Protein AF-A0A832JAR4-F1 (afdb_monomer)

Foldseek 3Di:
DLVLVLQQADCPDVLNVLSVLLVVVCVVPVQCLVVSLVVLCVPQQVDVVNQLVFPDPDNAGDDPSSLSNLLSSLLRNCVLPLVSSLVSSLVSDRPNPVSSVVSNVVSCVVCDPVPPDVVVPVPQPQQDDDPPDPDGVVRVVVVVVVVLQVVLVVQVWDWDADPVRDIDTGHDDDRRDHDPDDDPNPPDD

Solvent-accessible surface area (backbone atoms only — not comparable to full-atom values): 10920 Å² total; per-residue (Å²): 109,69,69,65,57,52,54,47,44,34,75,88,36,70,45,42,47,41,48,51,49,52,58,50,40,38,73,77,34,71,86,40,61,66,61,44,49,52,51,48,39,53,56,45,66,70,28,72,87,55,39,76,75,32,80,42,94,63,96,58,59,58,39,72,44,59,46,49,36,31,19,50,48,8,55,61,67,16,70,82,41,65,65,50,15,26,52,47,9,27,71,65,43,84,54,43,64,62,19,16,52,50,32,39,52,55,52,46,64,76,61,32,79,90,66,55,61,62,88,83,49,74,82,64,58,50,78,50,62,45,86,100,51,97,37,20,52,55,54,45,51,56,50,52,51,54,48,50,55,50,51,31,50,74,68,71,21,50,78,47,64,48,101,85,68,47,78,41,81,46,67,67,90,72,80,70,72,42,59,82,83,80,54,99,82,57,78,86,125

Nearest PDB structures (foldseek):
  3rpu-assembly2_Z-2  TM=3.747E-01  e=9.146E+00  Escherichia coli K-12
  3esl-assembly1_A  TM=2.780E-01  e=8.674E+00  Saccharomyces cerevisiae

pLDDT: mean 93.45, std 7.49, range [49.12, 98.81]

Secondary structure (DSSP, 8-state):
-HHHHHTTS-TTSHHHHHHHHHHHHHHHSTT-HHHHHHHHIIIIIS-GGG-TT-S-SSS----HHHHHHHHHHHHHHTTT-HHHHHHHHHHT-SSTTHHHHHHHHHHHHHH-GGGS-GGGTTT--SSPBPTTSS-BHHHHHHHHHHHHHHHHHHTT-EEEE-TTS-EEEE---PPP-PPPP--TTS---

Sequence (189 aa):
MVEAGLACIPQESQYAEAIRDVLQWYRENPEDWERTWEWVNRKYHQNPRYRRFSCSKGDFNIDAKLNGAYVVIGLLYGKGDPEQTIVIAMRCGQDSDCNPSSAAGVLFTTIGFSRIPERFKIELNWDGVFSHTPYSFRRLIAVCERLARQVVAGSGGRIERDAKGREIFLVPLEKPKPSPLEQSWEAVR

Structure (mmCIF, N/CA/C/O backbone):
data_AF-A0A832JAR4-F1
#
_entry.id   AF-A0A832JAR4-F1
#
loop_
_atom_site.group_PDB
_atom_site.id
_atom_site.type_symbol
_atom_site.label_atom_id
_atom_site.label_alt_id
_atom_site.label_comp_id
_atom_site.label_asym_id
_atom_site.label_entity_id
_atom_site.label_seq_id
_atom_site.pdbx_PDB_ins_code
_atom_site.Cartn_x
_atom_site.Cartn_y
_atom_site.Cartn_z
_atom_site.occupancy
_atom_site.B_iso_or_equiv
_atom_site.auth_seq_id
_atom_site.auth_comp_id
_atom_site.auth_asym_id
_atom_site.auth_atom_id
_atom_site.pdbx_PDB_model_num
ATOM 1 N N . MET A 1 1 ? -1.293 -9.788 4.018 1.00 91.19 1 MET A N 1
ATOM 2 C CA . MET A 1 1 ? -1.813 -8.453 3.635 1.00 91.19 1 MET A CA 1
ATOM 3 C C . MET A 1 1 ? -1.788 -8.265 2.126 1.00 91.19 1 MET A C 1
ATOM 5 O O . MET A 1 1 ? -2.856 -8.165 1.544 1.00 91.19 1 MET A O 1
ATOM 9 N N . VAL A 1 2 ? -0.612 -8.292 1.489 1.00 97.12 2 VAL A N 1
ATOM 10 C CA . VAL A 1 2 ? -0.477 -8.115 0.029 1.00 97.12 2 VAL A CA 1
ATOM 11 C C . VAL A 1 2 ? -1.312 -9.129 -0.761 1.00 97.12 2 VAL A C 1
ATOM 13 O O . VAL A 1 2 ? -2.075 -8.735 -1.632 1.00 97.12 2 VAL A O 1
ATOM 16 N N . GLU A 1 3 ? -1.257 -10.416 -0.406 1.00 97.06 3 GLU A N 1
ATOM 17 C CA . GLU A 1 3 ? -2.038 -11.467 -1.085 1.00 97.06 3 GLU A CA 1
ATOM 18 C C . GLU A 1 3 ? -3.560 -11.267 -0.966 1.00 97.06 3 GLU A C 1
ATOM 20 O O . GLU A 1 3 ? -4.290 -11.535 -1.915 1.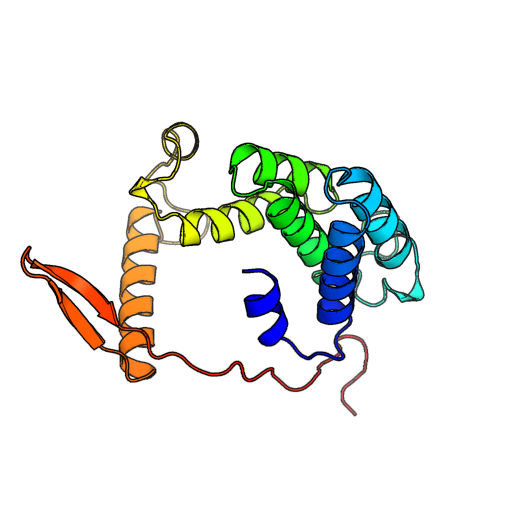00 97.06 3 GLU A O 1
ATOM 25 N N . ALA A 1 4 ? -4.042 -10.732 0.164 1.00 95.12 4 ALA A N 1
ATOM 26 C CA . ALA A 1 4 ? -5.459 -10.412 0.337 1.00 95.12 4 ALA A CA 1
ATOM 27 C C . ALA A 1 4 ? -5.894 -9.264 -0.589 1.00 95.12 4 ALA A C 1
ATOM 29 O O . ALA A 1 4 ? -6.975 -9.326 -1.162 1.00 95.12 4 ALA A O 1
ATOM 30 N N . GLY A 1 5 ? -5.039 -8.251 -0.778 1.00 95.38 5 GLY A N 1
ATOM 31 C CA . GLY A 1 5 ? -5.280 -7.180 -1.749 1.00 95.38 5 GLY A CA 1
ATOM 32 C C . GLY A 1 5 ? -5.196 -7.665 -3.199 1.00 95.38 5 GLY A C 1
ATOM 33 O O . GLY A 1 5 ? -6.025 -7.287 -4.022 1.00 95.38 5 GLY A O 1
ATOM 34 N N . LEU A 1 6 ? -4.246 -8.554 -3.504 1.00 97.12 6 LEU A N 1
ATOM 35 C CA . LEU A 1 6 ? -4.096 -9.167 -4.826 1.00 97.12 6 LEU A CA 1
ATOM 36 C C . LEU A 1 6 ? -5.344 -9.963 -5.243 1.00 97.12 6 LEU A C 1
ATOM 38 O O . LEU A 1 6 ? -5.718 -9.939 -6.410 1.00 97.12 6 LEU A O 1
ATOM 42 N N . ALA A 1 7 ? -6.021 -10.621 -4.300 1.00 97.00 7 ALA A N 1
ATOM 43 C CA . ALA A 1 7 ? -7.262 -11.346 -4.572 1.00 97.00 7 ALA A CA 1
ATOM 44 C C . ALA A 1 7 ? -8.442 -10.435 -4.974 1.00 97.00 7 ALA A C 1
ATOM 46 O O . ALA A 1 7 ? -9.450 -10.936 -5.467 1.00 97.00 7 ALA A O 1
ATOM 47 N N . CYS A 1 8 ? -8.340 -9.118 -4.768 1.00 96.12 8 CYS A N 1
ATOM 48 C CA . CYS A 1 8 ? -9.396 -8.149 -5.072 1.00 96.12 8 CYS A CA 1
ATOM 49 C C . CYS A 1 8 ? -9.293 -7.528 -6.474 1.00 96.12 8 CYS A C 1
ATOM 51 O O . CYS A 1 8 ? -10.169 -6.747 -6.842 1.00 96.12 8 CYS A O 1
ATOM 53 N N . ILE A 1 9 ? -8.249 -7.837 -7.249 1.00 95.69 9 ILE A N 1
ATOM 54 C CA . ILE A 1 9 ? -8.014 -7.253 -8.580 1.00 95.69 9 ILE A CA 1
ATOM 55 C C . ILE A 1 9 ? -8.052 -8.325 -9.682 1.00 95.69 9 ILE A C 1
ATOM 57 O O . ILE A 1 9 ? -7.795 -9.494 -9.389 1.00 95.69 9 ILE A O 1
ATOM 61 N N . PRO A 1 10 ? -8.369 -7.966 -10.946 1.00 96.06 10 PRO A N 1
ATOM 62 C CA . PRO A 1 10 ? -8.431 -8.936 -12.041 1.00 96.06 10 PRO A CA 1
ATOM 63 C C . PRO A 1 10 ? -7.078 -9.635 -12.220 1.00 96.06 10 PRO A C 1
ATOM 65 O O . PRO A 1 10 ? -6.050 -8.967 -12.383 1.00 96.06 10 PRO A O 1
ATOM 68 N N . GLN A 1 11 ? -7.060 -10.968 -12.184 1.00 95.94 11 GLN A N 1
ATOM 69 C CA . GLN A 1 11 ? -5.831 -11.772 -12.134 1.00 95.94 11 GLN A CA 1
ATOM 70 C C . GLN A 1 11 ? -4.968 -11.617 -13.399 1.00 95.94 11 GLN A C 1
ATOM 72 O O . GLN A 1 11 ? -3.737 -11.720 -13.351 1.00 95.94 11 GLN A O 1
ATOM 77 N N . GLU A 1 12 ? -5.628 -11.354 -14.519 1.00 94.62 12 GLU A N 1
ATOM 78 C CA . GLU A 1 12 ? -5.081 -11.156 -15.856 1.00 94.62 12 GLU A CA 1
ATOM 79 C C . GLU A 1 12 ? -4.525 -9.740 -16.062 1.00 94.62 12 GLU A C 1
ATOM 81 O O . GLU A 1 12 ? -3.863 -9.473 -17.064 1.00 94.62 12 GLU A O 1
ATOM 86 N N . SER A 1 13 ? -4.775 -8.815 -15.128 1.00 94.19 13 SER A N 1
ATOM 87 C CA . SER A 1 13 ? -4.250 -7.454 -15.220 1.00 94.19 13 SER A CA 1
ATOM 88 C C . SER A 1 13 ? -2.729 -7.427 -15.045 1.00 94.19 13 SER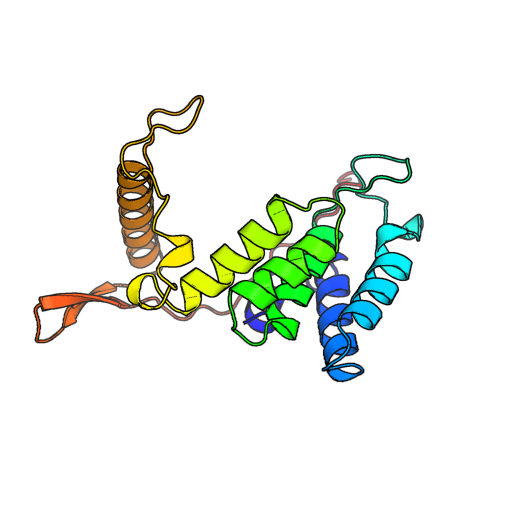 A C 1
ATOM 90 O O . SER A 1 13 ? -2.157 -8.152 -14.227 1.00 94.19 13 SER A O 1
ATOM 92 N N . GLN A 1 14 ? -2.057 -6.506 -15.745 1.00 93.56 14 GLN A N 1
ATOM 93 C CA . GLN A 1 14 ? -0.621 -6.284 -15.535 1.00 93.56 14 GLN A CA 1
ATOM 94 C C . GLN A 1 14 ? -0.302 -5.786 -14.117 1.00 93.56 14 GLN A C 1
ATOM 96 O O . GLN A 1 14 ? 0.818 -5.965 -13.648 1.00 93.56 14 GLN A O 1
ATOM 101 N N . TYR A 1 15 ? -1.269 -5.168 -13.428 1.00 95.25 15 TYR A N 1
ATOM 102 C CA . TYR A 1 15 ? -1.123 -4.825 -12.014 1.00 95.25 15 TYR A CA 1
ATOM 103 C C . TYR A 1 15 ? -0.986 -6.101 -11.175 1.00 95.25 15 TYR A C 1
ATOM 105 O O . TYR A 1 15 ? -0.024 -6.242 -10.423 1.00 95.25 15 TYR A O 1
ATOM 113 N N . ALA A 1 16 ? -1.895 -7.065 -11.350 1.00 97.19 16 ALA A N 1
ATOM 114 C CA . ALA A 1 16 ? -1.825 -8.351 -10.663 1.00 97.19 16 ALA A CA 1
ATOM 115 C C . ALA A 1 16 ? -0.570 -9.154 -11.041 1.00 97.19 16 ALA A C 1
ATOM 117 O O . ALA A 1 16 ? 0.004 -9.822 -10.184 1.00 97.19 16 ALA A O 1
ATOM 118 N N . GLU A 1 17 ? -0.122 -9.086 -12.299 1.00 97.44 17 GLU A N 1
ATOM 119 C CA . GLU A 1 17 ? 1.165 -9.652 -12.730 1.00 97.44 17 GLU A CA 1
ATOM 120 C C . GLU A 1 17 ? 2.338 -9.047 -11.942 1.00 97.44 17 GLU A C 1
ATOM 122 O O . GLU A 1 17 ? 3.103 -9.790 -11.332 1.00 97.44 17 GLU A O 1
ATOM 127 N N . ALA A 1 18 ? 2.439 -7.715 -11.869 1.00 97.75 18 ALA A N 1
ATOM 128 C CA . ALA A 1 18 ? 3.531 -7.045 -11.162 1.00 97.75 18 ALA A CA 1
ATOM 129 C C . ALA A 1 18 ? 3.569 -7.375 -9.670 1.00 97.75 18 ALA A C 1
ATOM 131 O O . ALA A 1 18 ? 4.642 -7.617 -9.124 1.00 97.75 18 ALA A O 1
ATOM 132 N N . ILE A 1 19 ? 2.411 -7.438 -9.008 1.00 98.50 19 ILE A N 1
ATOM 133 C CA . ILE A 1 19 ? 2.365 -7.813 -7.591 1.00 98.50 19 ILE A CA 1
ATOM 134 C C . ILE A 1 19 ? 2.763 -9.281 -7.388 1.00 98.50 19 ILE A C 1
ATOM 136 O O . ILE A 1 19 ? 3.469 -9.586 -6.427 1.00 98.50 19 ILE A O 1
ATOM 140 N N . ARG A 1 20 ? 2.365 -10.193 -8.287 1.00 98.75 20 ARG A N 1
ATOM 141 C CA . ARG A 1 20 ? 2.799 -11.601 -8.235 1.00 98.75 20 ARG A CA 1
ATOM 142 C C . ARG A 1 20 ? 4.305 -11.743 -8.413 1.00 98.75 20 ARG A C 1
ATOM 144 O O . ARG A 1 20 ? 4.919 -12.483 -7.649 1.00 98.75 20 ARG A O 1
ATOM 151 N N . ASP A 1 21 ? 4.885 -11.010 -9.357 1.00 98.75 21 ASP A N 1
ATOM 152 C CA . ASP A 1 21 ? 6.332 -10.994 -9.564 1.00 98.75 21 ASP A CA 1
ATOM 153 C C . ASP A 1 21 ? 7.066 -10.473 -8.330 1.00 98.75 21 ASP A C 1
ATOM 155 O O . ASP A 1 21 ? 7.991 -11.123 -7.861 1.00 98.75 21 ASP A O 1
ATOM 159 N N . VAL A 1 22 ? 6.627 -9.354 -7.740 1.00 98.81 22 VAL A N 1
ATOM 160 C CA . VAL A 1 22 ? 7.246 -8.828 -6.511 1.00 98.81 22 VAL A CA 1
ATOM 161 C C . VAL A 1 22 ? 7.155 -9.840 -5.368 1.00 98.81 22 VAL A C 1
ATOM 163 O O . VAL A 1 22 ? 8.134 -10.043 -4.655 1.00 98.81 22 VAL A O 1
ATOM 166 N N . LEU A 1 23 ? 6.013 -10.517 -5.199 1.00 98.75 23 LEU A N 1
ATOM 167 C CA . LEU A 1 23 ? 5.864 -11.576 -4.195 1.00 98.75 23 LEU A CA 1
ATOM 168 C C . LEU A 1 23 ? 6.812 -12.755 -4.449 1.00 98.75 23 LEU A C 1
ATOM 170 O O . LEU A 1 23 ? 7.360 -13.312 -3.500 1.00 98.75 23 LEU A O 1
ATOM 174 N N . GLN A 1 24 ? 6.998 -13.151 -5.708 1.00 98.75 24 GLN A N 1
ATOM 175 C CA . GLN A 1 24 ? 7.950 -14.192 -6.085 1.00 98.75 24 GLN A CA 1
ATOM 176 C C . GLN A 1 24 ? 9.390 -13.748 -5.800 1.00 98.75 24 GLN A C 1
ATOM 178 O O . GLN A 1 24 ? 10.116 -14.444 -5.096 1.00 98.75 24 GLN A O 1
ATOM 183 N N . TRP A 1 25 ? 9.787 -12.576 -6.286 1.00 98.75 25 TRP A N 1
ATOM 184 C CA . TRP A 1 25 ? 11.139 -12.042 -6.148 1.00 98.75 25 TRP A CA 1
ATOM 185 C C . TRP A 1 25 ? 11.519 -11.741 -4.701 1.00 98.75 25 TRP A C 1
ATOM 187 O O . TRP A 1 25 ? 12.669 -11.949 -4.324 1.00 98.75 25 TRP A O 1
ATOM 197 N N . TYR A 1 26 ? 10.547 -11.364 -3.867 1.00 98.56 26 TYR A N 1
ATOM 198 C CA . TYR A 1 26 ? 10.718 -11.290 -2.419 1.00 98.56 26 TYR A CA 1
ATOM 199 C C . TYR A 1 26 ? 11.066 -12.649 -1.806 1.00 98.56 26 TYR A C 1
ATOM 201 O O . TYR A 1 26 ? 11.953 -12.730 -0.965 1.00 98.56 26 TYR A O 1
ATOM 209 N N . ARG A 1 27 ? 10.414 -13.738 -2.235 1.00 98.38 27 ARG A N 1
ATOM 210 C CA . ARG A 1 27 ? 10.749 -15.092 -1.752 1.00 98.38 27 ARG A CA 1
ATOM 211 C C . ARG A 1 27 ? 12.132 -15.543 -2.223 1.00 98.38 27 ARG A C 1
ATOM 213 O O . ARG A 1 27 ? 12.809 -16.258 -1.493 1.00 98.38 27 ARG A O 1
ATOM 220 N N . GLU A 1 28 ? 12.542 -15.133 -3.421 1.00 98.31 28 GLU A N 1
ATOM 221 C CA . GLU A 1 28 ? 13.865 -15.434 -3.980 1.00 98.31 28 GLU A CA 1
ATOM 222 C C . GLU A 1 28 ? 14.981 -14.599 -3.326 1.00 98.31 28 GLU A C 1
ATOM 224 O O . GLU A 1 28 ? 16.089 -15.099 -3.148 1.00 98.31 28 GLU A O 1
ATOM 229 N N . ASN A 1 29 ? 14.692 -13.353 -2.931 1.00 97.06 29 ASN A N 1
ATOM 230 C CA . ASN A 1 29 ? 15.666 -12.404 -2.382 1.00 97.06 29 ASN A CA 1
ATOM 231 C C . ASN A 1 29 ? 15.100 -11.689 -1.136 1.00 97.06 29 ASN A C 1
ATOM 233 O O . ASN A 1 29 ? 14.888 -10.476 -1.176 1.00 97.06 29 ASN A O 1
ATOM 237 N N . PRO A 1 30 ? 14.842 -12.388 -0.015 1.00 97.12 30 PRO A N 1
ATOM 238 C CA . PRO A 1 30 ? 14.077 -11.837 1.116 1.00 97.12 30 PRO A CA 1
ATOM 239 C C . PRO A 1 30 ? 14.762 -10.688 1.869 1.00 97.12 30 PRO A C 1
ATOM 241 O O . PRO A 1 30 ? 14.092 -9.925 2.564 1.00 97.12 30 PRO A O 1
ATOM 244 N N . GLU A 1 31 ? 16.078 -10.538 1.714 1.00 97.50 31 GLU A N 1
ATOM 245 C CA . GLU A 1 31 ? 16.879 -9.500 2.379 1.00 97.50 31 GLU A CA 1
ATOM 246 C C . GLU A 1 31 ? 17.412 -8.428 1.414 1.00 97.50 31 GLU A C 1
ATOM 248 O O . GLU A 1 31 ? 18.008 -7.451 1.858 1.00 97.50 31 GLU A O 1
ATOM 253 N N . ASP A 1 32 ? 17.190 -8.583 0.105 1.00 98.19 32 ASP A N 1
ATOM 254 C CA . ASP A 1 32 ? 17.716 -7.682 -0.924 1.00 98.19 32 ASP A CA 1
ATOM 255 C C . ASP A 1 32 ? 16.567 -7.047 -1.717 1.00 98.19 32 ASP A C 1
ATOM 257 O O . ASP A 1 32 ? 16.107 -7.545 -2.749 1.00 98.19 32 ASP A O 1
ATOM 261 N N . TRP A 1 33 ? 16.059 -5.937 -1.182 1.00 98.38 33 TRP A N 1
ATOM 262 C CA . TRP A 1 33 ? 14.989 -5.177 -1.824 1.00 98.38 33 TRP A CA 1
ATOM 263 C C . TRP A 1 33 ? 15.472 -4.456 -3.085 1.00 98.38 33 TRP A C 1
ATOM 265 O O . TRP A 1 33 ? 14.676 -4.266 -4.007 1.00 98.38 33 TRP A O 1
ATOM 275 N N . GLU A 1 34 ? 16.757 -4.084 -3.145 1.00 98.62 34 GLU A N 1
ATOM 276 C CA . GLU A 1 34 ? 17.357 -3.403 -4.295 1.00 98.62 34 GLU A CA 1
ATOM 277 C C . GLU A 1 34 ? 17.341 -4.341 -5.504 1.00 98.62 34 GLU A C 1
ATOM 279 O O . GLU A 1 34 ? 16.937 -3.932 -6.591 1.00 98.62 34 GLU A O 1
ATOM 284 N N . ARG A 1 35 ? 17.610 -5.636 -5.304 1.00 98.56 35 ARG A N 1
ATOM 285 C CA . ARG A 1 35 ? 17.474 -6.659 -6.348 1.00 98.56 35 ARG A CA 1
ATOM 286 C C . ARG A 1 35 ? 16.060 -6.779 -6.908 1.00 98.56 35 ARG A C 1
ATOM 288 O O . ARG A 1 35 ? 15.873 -6.797 -8.126 1.00 98.56 35 ARG A O 1
ATOM 295 N N . THR A 1 36 ? 15.053 -6.840 -6.040 1.00 98.56 36 THR A N 1
ATOM 296 C CA . THR A 1 36 ? 13.648 -6.881 -6.478 1.00 98.56 36 THR A CA 1
ATOM 297 C C . THR A 1 36 ? 13.265 -5.591 -7.205 1.00 98.56 36 THR A C 1
ATOM 299 O O . THR A 1 36 ? 12.596 -5.635 -8.240 1.00 98.56 36 THR A O 1
ATOM 302 N N . TRP A 1 37 ? 13.735 -4.439 -6.723 1.00 98.44 37 TRP A N 1
ATOM 303 C CA . TRP A 1 37 ? 13.551 -3.148 -7.383 1.00 98.44 37 TRP A CA 1
ATOM 304 C C . TRP A 1 37 ? 14.214 -3.095 -8.769 1.00 98.44 37 TRP A C 1
ATOM 306 O O . TRP A 1 37 ? 13.588 -2.616 -9.719 1.00 98.44 37 TRP A O 1
ATOM 316 N N . GLU A 1 38 ? 15.429 -3.624 -8.937 1.00 98.38 38 GLU A N 1
ATOM 317 C CA . GLU A 1 38 ? 16.113 -3.715 -10.235 1.00 98.38 38 GLU A CA 1
ATOM 318 C C . GLU A 1 38 ? 15.282 -4.513 -11.245 1.00 98.38 38 GLU A C 1
ATOM 320 O O . GLU A 1 38 ? 15.156 -4.127 -12.412 1.00 98.38 38 GLU A O 1
ATOM 325 N N . TRP A 1 39 ? 14.703 -5.632 -10.807 1.00 98.50 39 TRP A N 1
ATOM 326 C CA . TRP A 1 39 ? 13.877 -6.490 -11.653 1.00 98.50 39 TRP A CA 1
ATOM 327 C C . TRP A 1 39 ? 12.540 -5.842 -12.007 1.00 98.50 39 TRP A C 1
ATOM 329 O O . TRP A 1 39 ? 12.148 -5.870 -13.179 1.00 98.50 39 TRP A O 1
ATOM 339 N N . VAL A 1 40 ? 11.895 -5.163 -11.049 1.00 97.81 40 VAL A N 1
ATOM 340 C CA . VAL A 1 40 ? 10.710 -4.335 -11.320 1.00 97.81 40 VAL A CA 1
ATOM 341 C C . VAL A 1 40 ? 11.039 -3.261 -12.352 1.00 97.81 40 VAL A C 1
ATOM 343 O O . VAL A 1 40 ? 10.319 -3.128 -13.343 1.00 97.81 40 VAL A O 1
ATOM 346 N N . ASN A 1 41 ? 12.142 -2.530 -12.185 1.00 96.19 41 ASN A N 1
ATOM 347 C CA . ASN A 1 41 ? 12.519 -1.476 -13.124 1.00 96.19 41 ASN A CA 1
ATOM 348 C C . ASN A 1 41 ? 12.795 -2.026 -14.517 1.00 96.19 41 ASN A C 1
ATOM 350 O O . ASN A 1 41 ? 12.275 -1.507 -15.503 1.00 96.19 41 ASN A O 1
ATOM 354 N N . ARG A 1 42 ? 13.554 -3.115 -14.615 1.00 96.88 42 ARG A N 1
ATOM 355 C CA . ARG A 1 42 ? 13.868 -3.739 -15.900 1.00 96.88 42 ARG A CA 1
ATOM 356 C C . ARG A 1 42 ? 12.609 -4.197 -16.634 1.00 96.88 42 ARG A C 1
ATOM 358 O O . ARG A 1 42 ? 12.468 -3.941 -17.829 1.00 96.88 42 ARG A O 1
ATOM 365 N N . LYS A 1 43 ? 11.688 -4.864 -15.930 1.00 96.25 43 LYS A N 1
ATOM 366 C CA . LYS A 1 43 ? 10.486 -5.443 -16.542 1.00 96.25 43 LYS A CA 1
ATOM 367 C C . LYS A 1 43 ? 9.392 -4.411 -16.802 1.00 96.25 43 LYS A C 1
ATOM 369 O O . LYS A 1 43 ? 8.777 -4.465 -17.860 1.00 96.25 43 LYS A O 1
ATOM 374 N N . TYR A 1 44 ? 9.149 -3.486 -15.877 1.00 94.44 44 TYR A N 1
ATOM 375 C CA . TYR A 1 44 ? 7.963 -2.624 -15.898 1.00 94.44 44 TYR A CA 1
ATOM 376 C C . TYR A 1 44 ? 8.253 -1.155 -16.213 1.00 94.44 44 TYR A C 1
ATOM 378 O O . TYR A 1 44 ? 7.392 -0.484 -16.783 1.00 94.44 44 TYR A O 1
ATOM 386 N N . HIS A 1 45 ? 9.446 -0.655 -15.883 1.00 92.69 45 HIS A N 1
ATOM 387 C CA . HIS A 1 45 ? 9.825 0.733 -16.144 1.00 92.69 45 HIS A CA 1
ATOM 388 C C . HIS A 1 45 ? 10.599 0.899 -17.456 1.00 92.69 45 HIS A C 1
ATOM 390 O O . HIS A 1 45 ? 10.275 1.785 -18.234 1.00 92.69 45 HIS A O 1
ATOM 396 N N . GLN A 1 46 ? 11.591 0.052 -17.729 1.00 92.06 46 GLN A N 1
ATOM 397 C CA . GLN A 1 46 ? 12.496 0.192 -18.877 1.00 92.06 46 GLN A CA 1
ATOM 398 C C . GLN A 1 46 ? 11.981 -0.513 -20.136 1.00 92.06 46 GLN A C 1
ATOM 400 O O . GLN A 1 46 ? 12.379 -0.163 -21.242 1.00 92.06 46 GLN A O 1
ATOM 405 N N . ASN A 1 47 ? 11.083 -1.492 -19.994 1.00 91.75 47 ASN A N 1
ATOM 406 C CA . ASN A 1 47 ? 10.537 -2.243 -21.120 1.00 91.75 47 ASN A CA 1
ATOM 407 C C . ASN A 1 47 ? 9.350 -1.501 -21.767 1.00 91.75 47 ASN A C 1
ATOM 409 O O . ASN A 1 47 ? 8.269 -1.454 -21.169 1.00 91.75 47 ASN A O 1
ATOM 413 N N . PRO A 1 48 ? 9.465 -1.010 -23.017 1.00 88.19 48 PRO A N 1
ATOM 414 C CA . PRO A 1 48 ? 8.391 -0.259 -23.669 1.00 88.19 48 PRO A CA 1
ATOM 415 C C . PRO A 1 48 ? 7.070 -1.033 -23.787 1.00 88.19 48 PRO A C 1
ATOM 417 O O . PRO A 1 48 ? 6.000 -0.424 -23.761 1.00 88.19 48 PRO A O 1
ATOM 420 N N . ARG A 1 49 ? 7.114 -2.375 -23.851 1.00 88.62 49 ARG A N 1
ATOM 421 C CA . ARG A 1 49 ? 5.905 -3.218 -23.907 1.00 88.62 49 ARG A CA 1
ATOM 422 C C . ARG A 1 49 ? 5.058 -3.128 -22.635 1.00 88.62 49 ARG A C 1
ATOM 424 O O . ARG A 1 49 ? 3.844 -3.282 -22.714 1.00 88.62 49 ARG A O 1
ATOM 431 N N . TYR A 1 50 ? 5.676 -2.841 -21.490 1.00 90.12 50 TYR A N 1
ATOM 432 C CA . TYR A 1 50 ? 5.004 -2.705 -20.192 1.00 90.12 50 TYR A CA 1
ATOM 433 C C . TYR A 1 50 ? 4.710 -1.247 -19.803 1.00 90.12 50 TYR A C 1
ATOM 435 O O . TYR A 1 50 ? 4.082 -0.999 -18.772 1.00 90.12 50 TYR A O 1
ATOM 443 N N . ARG A 1 51 ? 5.097 -0.285 -20.652 1.00 88.06 51 ARG A N 1
ATOM 444 C CA . ARG A 1 51 ? 4.845 1.156 -20.482 1.00 88.06 51 ARG A CA 1
ATOM 445 C C . ARG A 1 51 ? 3.649 1.672 -21.282 1.00 88.06 51 ARG A C 1
ATOM 447 O O . ARG A 1 51 ? 3.526 2.875 -21.521 1.00 88.06 51 ARG A O 1
ATOM 454 N N . ARG A 1 52 ? 2.761 0.786 -21.737 1.00 82.81 52 ARG A N 1
ATOM 455 C CA . ARG A 1 52 ? 1.598 1.187 -22.544 1.00 82.81 52 ARG A CA 1
ATOM 456 C C . ARG A 1 52 ? 0.685 2.178 -21.797 1.00 82.81 52 ARG A C 1
ATOM 458 O O . ARG A 1 52 ? 0.128 3.047 -22.457 1.00 82.81 52 ARG A O 1
ATOM 465 N N . PHE A 1 53 ? 0.631 2.111 -20.460 1.00 74.88 53 PHE A N 1
ATOM 466 C CA . PHE A 1 53 ? -0.109 3.032 -19.576 1.00 74.88 53 PHE A CA 1
ATOM 467 C C . PHE A 1 53 ? 0.642 4.316 -19.180 1.00 74.88 53 PHE A C 1
ATOM 469 O O . PHE A 1 53 ? 0.056 5.168 -18.523 1.00 74.88 53 PHE A O 1
ATOM 476 N N . SER A 1 54 ? 1.935 4.442 -19.494 1.00 76.06 54 SER A N 1
ATOM 477 C CA . SER A 1 54 ? 2.774 5.498 -18.912 1.00 76.06 54 SER A CA 1
ATOM 478 C C . SER A 1 54 ? 2.274 6.895 -19.287 1.00 76.06 54 SER A C 1
ATOM 480 O O . SER A 1 54 ? 2.090 7.179 -20.475 1.00 76.06 54 SER A O 1
ATOM 482 N N . CYS A 1 55 ? 2.128 7.773 -18.287 1.00 69.00 55 CYS A N 1
ATOM 483 C CA . CYS A 1 55 ? 1.726 9.173 -18.478 1.00 69.00 55 CYS A CA 1
ATOM 484 C C . CYS A 1 55 ? 2.698 9.962 -19.372 1.00 69.00 55 CYS A C 1
ATOM 486 O O . CYS A 1 55 ? 2.320 10.973 -19.958 1.00 69.00 55 CYS A O 1
ATOM 488 N N . SER A 1 56 ? 3.951 9.508 -19.486 1.00 70.31 56 SER A N 1
ATOM 489 C CA . SER A 1 56 ? 4.972 10.123 -20.329 1.00 70.31 56 SER A CA 1
ATOM 490 C C . SER A 1 56 ? 5.709 9.065 -21.154 1.00 70.31 56 SER A C 1
ATOM 492 O O . SER A 1 56 ? 5.898 7.926 -20.728 1.00 70.31 56 SER A O 1
ATOM 494 N N . LYS A 1 57 ? 6.153 9.438 -22.357 1.00 69.06 57 LYS A N 1
ATOM 495 C CA . LYS A 1 57 ? 6.958 8.557 -23.220 1.00 69.06 57 LYS A CA 1
ATOM 496 C C . LYS A 1 57 ? 8.473 8.723 -23.012 1.00 69.06 57 LYS A C 1
ATOM 498 O O . LYS A 1 57 ? 9.230 8.034 -23.683 1.00 69.06 57 LYS A O 1
ATOM 503 N N . GLY A 1 58 ? 8.901 9.613 -22.109 1.00 73.88 58 GLY A N 1
ATOM 504 C CA . GLY A 1 58 ? 10.313 9.873 -21.793 1.00 73.88 58 GLY A CA 1
ATOM 505 C C . GLY A 1 58 ? 10.863 8.967 -20.688 1.00 73.88 58 GLY A C 1
ATOM 506 O O . GLY A 1 58 ? 10.253 7.958 -20.343 1.00 73.88 58 GLY A O 1
ATOM 507 N N . ASP A 1 59 ? 11.997 9.329 -20.092 1.00 77.75 59 ASP A N 1
ATOM 508 C CA . ASP A 1 59 ? 12.632 8.529 -19.028 1.00 77.75 59 ASP A CA 1
ATOM 509 C C . ASP A 1 59 ? 11.821 8.511 -17.724 1.00 77.75 59 ASP A C 1
ATOM 511 O O . ASP A 1 59 ? 11.911 7.577 -16.935 1.00 77.75 59 ASP A O 1
ATOM 515 N N . PHE A 1 60 ? 10.956 9.505 -17.523 1.00 80.94 60 PHE A N 1
ATOM 516 C CA . PHE A 1 60 ? 10.047 9.560 -16.386 1.00 80.94 60 PHE A CA 1
ATOM 517 C C . PHE A 1 60 ? 8.787 8.716 -16.622 1.00 80.94 60 PHE A C 1
ATOM 519 O O . PHE A 1 60 ? 8.152 8.809 -17.679 1.00 80.94 60 PHE A O 1
ATOM 526 N N . ASN A 1 61 ? 8.392 7.909 -15.637 1.00 82.06 61 ASN A N 1
ATOM 527 C CA . ASN A 1 61 ? 7.226 7.036 -15.738 1.00 82.06 61 ASN A CA 1
ATOM 528 C C . ASN A 1 61 ? 6.396 7.045 -14.449 1.00 82.06 61 ASN A C 1
ATOM 530 O O . ASN A 1 61 ? 6.789 6.435 -13.458 1.00 82.06 61 ASN A O 1
ATOM 534 N N . ILE A 1 62 ? 5.205 7.639 -14.521 1.00 84.94 62 ILE A N 1
ATOM 535 C CA . ILE A 1 62 ? 4.136 7.408 -13.548 1.00 84.94 62 ILE A CA 1
ATOM 536 C C . ILE A 1 62 ? 3.165 6.400 -14.160 1.00 84.94 62 ILE A C 1
ATOM 538 O O . ILE A 1 62 ? 2.630 6.613 -15.252 1.00 84.94 62 ILE A O 1
ATOM 542 N N . ASP A 1 63 ? 2.975 5.293 -13.450 1.00 88.25 63 ASP A N 1
ATOM 543 C CA . ASP A 1 63 ? 2.131 4.167 -13.834 1.00 88.25 63 ASP A CA 1
ATOM 544 C C . ASP A 1 63 ? 1.616 3.500 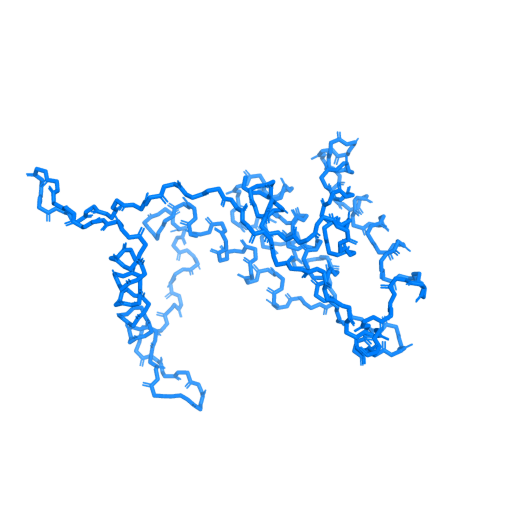-12.547 1.00 88.25 63 ASP A C 1
ATOM 546 O O . ASP A 1 63 ? 2.397 3.180 -11.649 1.00 88.25 63 ASP A O 1
ATOM 550 N N . ALA A 1 64 ? 0.301 3.274 -12.455 1.00 91.12 64 ALA A N 1
ATOM 551 C CA . ALA A 1 64 ? -0.333 2.721 -11.257 1.00 91.12 64 ALA A CA 1
ATOM 552 C C . ALA A 1 64 ? 0.223 1.343 -10.852 1.00 91.12 64 ALA A C 1
ATOM 554 O O . ALA A 1 64 ? 0.407 1.085 -9.664 1.00 91.12 64 ALA A O 1
ATOM 555 N N . LYS A 1 65 ? 0.524 0.470 -11.822 1.00 92.88 65 LYS A N 1
ATOM 556 C CA . LYS A 1 65 ? 1.145 -0.843 -11.589 1.00 92.88 65 LYS A CA 1
ATOM 557 C C . LYS A 1 65 ? 2.562 -0.677 -11.046 1.00 92.88 65 LYS A C 1
ATOM 559 O O . LYS A 1 65 ? 2.938 -1.399 -10.127 1.00 92.88 65 LYS A O 1
ATOM 564 N N . LEU A 1 66 ? 3.342 0.251 -11.603 1.00 94.44 66 LEU A N 1
ATOM 565 C CA . LEU A 1 66 ? 4.715 0.492 -11.149 1.00 94.44 66 LEU A CA 1
ATOM 566 C C . LEU A 1 66 ? 4.736 1.035 -9.711 1.00 94.44 66 LEU A C 1
ATOM 568 O O . LEU A 1 66 ? 5.438 0.493 -8.861 1.00 94.44 66 LEU A O 1
ATOM 572 N N . ASN A 1 67 ? 3.896 2.029 -9.424 1.00 95.38 67 ASN A N 1
ATOM 573 C CA . ASN A 1 67 ? 3.710 2.575 -8.079 1.00 95.38 67 ASN A CA 1
ATOM 574 C C . ASN A 1 67 ? 3.238 1.495 -7.093 1.00 95.38 67 ASN A C 1
ATOM 576 O O . ASN A 1 67 ? 3.792 1.343 -6.006 1.00 95.38 67 ASN A O 1
ATOM 580 N N . GLY A 1 68 ? 2.272 0.670 -7.507 1.00 96.69 68 GLY A N 1
ATOM 581 C CA . GLY A 1 68 ? 1.810 -0.486 -6.742 1.00 96.69 68 GLY A CA 1
ATOM 582 C C . GLY A 1 68 ? 2.923 -1.468 -6.389 1.00 96.69 68 GLY A C 1
ATOM 583 O O . GLY A 1 68 ? 3.024 -1.899 -5.241 1.00 96.69 68 GLY A O 1
ATOM 584 N N . ALA A 1 69 ? 3.790 -1.786 -7.353 1.00 97.94 69 ALA A N 1
ATOM 585 C CA . ALA A 1 69 ? 4.949 -2.642 -7.126 1.00 97.94 69 ALA A CA 1
ATOM 586 C C . ALA A 1 69 ? 5.891 -2.042 -6.070 1.00 97.94 69 ALA A C 1
ATOM 588 O O . ALA A 1 69 ? 6.293 -2.748 -5.149 1.00 97.94 69 ALA A O 1
ATOM 589 N N . TYR A 1 70 ? 6.185 -0.741 -6.139 1.00 98.12 70 TYR A N 1
ATOM 590 C CA . TYR A 1 70 ? 7.040 -0.053 -5.164 1.00 98.12 70 TYR A CA 1
ATOM 591 C C . TYR A 1 70 ? 6.433 0.005 -3.759 1.00 98.12 70 TYR A C 1
ATOM 593 O O . TYR A 1 70 ? 7.133 -0.244 -2.775 1.00 98.12 70 TYR A O 1
ATOM 601 N N . VAL A 1 71 ? 5.122 0.245 -3.654 1.00 98.44 71 VAL A N 1
ATOM 602 C CA . VAL A 1 71 ? 4.388 0.151 -2.383 1.00 98.44 71 VAL A CA 1
ATOM 603 C C . VAL A 1 7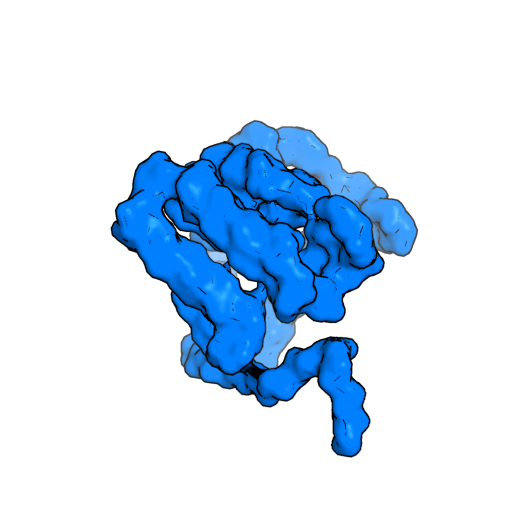1 ? 4.520 -1.254 -1.793 1.00 98.44 71 VAL A C 1
ATOM 605 O O . VAL A 1 71 ? 4.818 -1.401 -0.609 1.00 98.44 71 VAL A O 1
ATOM 608 N N . VAL A 1 72 ? 4.343 -2.299 -2.608 1.00 98.56 72 VAL A N 1
ATOM 609 C CA . VAL A 1 72 ? 4.453 -3.690 -2.147 1.00 98.56 72 VAL A CA 1
ATOM 610 C C . VAL A 1 72 ? 5.883 -4.054 -1.745 1.00 98.56 72 VAL A C 1
ATOM 612 O O . VAL A 1 72 ? 6.046 -4.716 -0.722 1.00 98.56 72 VAL A O 1
ATOM 615 N N . ILE A 1 73 ? 6.912 -3.586 -2.461 1.00 98.69 73 ILE A N 1
ATOM 616 C CA . ILE A 1 73 ? 8.315 -3.743 -2.035 1.00 98.69 73 ILE A CA 1
ATOM 617 C C . ILE A 1 73 ? 8.499 -3.143 -0.635 1.00 98.69 73 ILE A C 1
ATOM 619 O O . ILE A 1 73 ? 8.965 -3.840 0.265 1.00 98.69 73 ILE A O 1
ATOM 623 N N . GLY A 1 74 ? 8.069 -1.895 -0.414 1.00 98.50 74 GLY A N 1
ATOM 624 C CA . GLY A 1 74 ? 8.158 -1.254 0.902 1.00 98.50 74 GLY A CA 1
ATOM 625 C C . GLY A 1 74 ? 7.453 -2.051 2.001 1.00 98.50 74 GLY A C 1
ATOM 626 O O . GLY A 1 74 ? 8.029 -2.287 3.059 1.00 98.50 74 GLY A O 1
ATOM 627 N N . LEU A 1 75 ? 6.234 -2.533 1.742 1.00 98.44 75 LEU A N 1
ATOM 628 C CA . LEU A 1 75 ? 5.461 -3.319 2.711 1.00 98.44 75 LEU A CA 1
ATOM 629 C C . LEU A 1 75 ? 6.107 -4.671 3.059 1.00 98.44 75 LEU A C 1
ATOM 631 O O . LEU A 1 75 ? 6.021 -5.104 4.208 1.00 98.44 75 LEU A O 1
ATOM 635 N N . LEU A 1 76 ? 6.721 -5.355 2.087 1.00 98.50 76 LEU A N 1
ATOM 636 C CA . LEU A 1 76 ? 7.348 -6.665 2.298 1.00 98.50 76 LEU A CA 1
ATOM 637 C C . LEU A 1 76 ? 8.705 -6.540 2.996 1.00 98.50 76 LEU A C 1
ATOM 639 O O . LEU A 1 76 ? 8.954 -7.199 4.007 1.00 98.50 76 LEU A O 1
ATOM 643 N N . TYR A 1 77 ? 9.572 -5.671 2.480 1.00 98.62 77 TYR A N 1
ATOM 644 C CA . TYR A 1 77 ? 10.938 -5.516 2.978 1.00 98.62 77 TYR A CA 1
ATOM 645 C C . TYR A 1 77 ? 11.037 -4.617 4.211 1.00 98.62 77 TYR A C 1
ATOM 647 O O . TYR A 1 77 ? 11.974 -4.759 4.991 1.00 98.62 77 TYR A O 1
ATOM 655 N N . GLY A 1 78 ? 10.041 -3.761 4.449 1.00 97.81 78 GLY A N 1
ATOM 656 C CA . GLY A 1 78 ? 9.911 -3.016 5.698 1.00 97.81 78 GLY A CA 1
ATOM 657 C C . GLY A 1 78 ? 9.550 -3.898 6.895 1.00 97.81 78 GLY A C 1
ATOM 658 O O . GLY A 1 78 ? 9.700 -3.461 8.030 1.00 97.81 78 GLY A O 1
ATOM 659 N N . LYS A 1 79 ? 9.092 -5.143 6.673 1.00 96.44 79 LYS A N 1
ATOM 660 C CA . LYS A 1 79 ? 8.832 -6.157 7.719 1.00 96.44 79 LYS A CA 1
ATOM 661 C C . LYS A 1 79 ? 7.949 -5.653 8.874 1.00 96.44 79 LYS A C 1
ATOM 663 O O . LYS A 1 79 ? 8.085 -6.084 10.016 1.00 96.44 79 LYS A O 1
ATOM 668 N N . GLY A 1 80 ? 7.023 -4.742 8.568 1.00 95.62 80 GLY A N 1
ATOM 669 C CA . GLY A 1 80 ? 6.125 -4.118 9.542 1.00 95.62 80 GLY A CA 1
ATOM 670 C C . GLY A 1 80 ? 6.724 -2.942 10.322 1.00 95.62 80 GLY A C 1
ATOM 671 O O . GLY A 1 80 ? 5.992 -2.315 11.085 1.00 95.62 80 GLY A O 1
ATOM 672 N N . ASP A 1 81 ? 8.000 -2.604 10.119 1.00 97.25 81 ASP A N 1
ATOM 673 C CA . ASP A 1 81 ? 8.593 -1.373 10.635 1.00 97.25 81 ASP A CA 1
ATOM 674 C C . ASP A 1 81 ? 8.166 -0.173 9.769 1.00 97.25 81 ASP A C 1
ATOM 676 O O . ASP A 1 81 ? 8.413 -0.169 8.554 1.00 97.25 81 ASP A O 1
ATOM 680 N N . PRO A 1 82 ? 7.524 0.859 10.350 1.00 96.44 82 PRO A N 1
ATOM 681 C CA . PRO A 1 82 ? 7.056 1.997 9.572 1.00 96.44 82 PRO A CA 1
ATOM 682 C C . PRO A 1 82 ? 8.141 2.787 8.851 1.00 96.44 82 PRO A C 1
ATOM 684 O O . PRO A 1 82 ? 7.922 3.218 7.723 1.00 96.44 82 PRO A O 1
ATOM 687 N N . GLU A 1 83 ? 9.296 2.999 9.477 1.00 97.06 83 GLU A N 1
ATOM 688 C CA . GLU A 1 83 ? 10.353 3.822 8.888 1.00 97.06 83 GLU A CA 1
ATOM 689 C C . GLU A 1 83 ? 11.043 3.095 7.746 1.00 97.06 83 GLU A C 1
ATOM 691 O O . GLU A 1 83 ? 11.183 3.673 6.673 1.00 97.06 83 GLU A O 1
ATOM 696 N N . GLN A 1 84 ? 11.376 1.818 7.922 1.00 98.12 84 GLN A N 1
ATOM 697 C CA . GLN A 1 84 ? 11.912 0.992 6.843 1.00 98.12 84 GLN A CA 1
ATOM 698 C C . GLN A 1 84 ? 10.921 0.892 5.681 1.00 98.12 84 GLN A C 1
ATOM 700 O O . GLN A 1 84 ? 11.308 1.096 4.532 1.00 98.12 84 GLN A O 1
ATOM 705 N N . THR A 1 85 ? 9.632 0.670 5.967 1.00 98.31 85 THR A N 1
ATOM 706 C CA . THR A 1 85 ? 8.573 0.629 4.942 1.00 98.31 85 THR A CA 1
ATOM 707 C C . THR A 1 85 ? 8.538 1.920 4.117 1.00 98.31 85 THR A C 1
ATOM 709 O O . THR A 1 85 ? 8.526 1.869 2.886 1.00 98.31 85 THR A O 1
ATOM 712 N N . ILE A 1 86 ? 8.555 3.076 4.790 1.00 97.94 86 ILE A N 1
ATOM 713 C CA . ILE A 1 86 ? 8.537 4.405 4.162 1.00 97.94 86 ILE A CA 1
ATOM 714 C C . ILE A 1 86 ? 9.812 4.644 3.351 1.00 97.94 86 ILE A C 1
ATOM 716 O O . ILE A 1 86 ? 9.733 5.019 2.183 1.00 97.94 86 ILE A O 1
ATOM 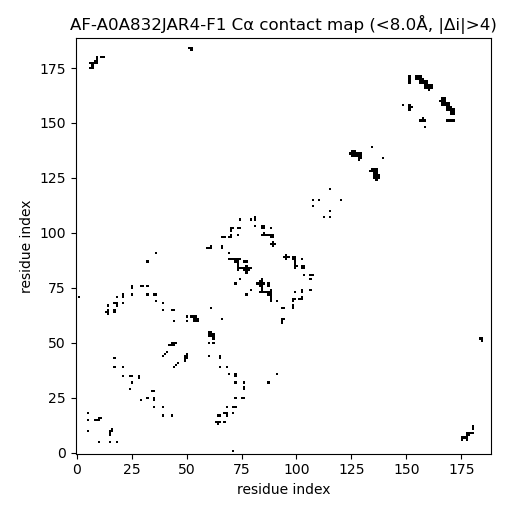720 N N . VAL A 1 87 ? 10.985 4.410 3.943 1.00 98.19 87 VAL A N 1
ATOM 721 C CA . VAL A 1 87 ? 12.281 4.672 3.305 1.00 98.19 87 VAL A CA 1
ATOM 722 C C . VAL A 1 87 ? 12.461 3.815 2.058 1.00 98.19 87 VAL A C 1
ATOM 724 O O . VAL A 1 87 ? 12.872 4.336 1.023 1.00 98.19 87 VAL A O 1
ATOM 727 N N . ILE A 1 88 ? 12.119 2.527 2.118 1.00 98.56 88 ILE A N 1
ATOM 728 C CA . ILE A 1 88 ? 12.239 1.619 0.972 1.00 98.56 88 ILE A CA 1
ATOM 729 C C . ILE A 1 88 ? 11.275 2.035 -0.147 1.00 98.56 88 ILE A C 1
ATOM 731 O O . ILE A 1 88 ? 11.707 2.200 -1.289 1.00 98.56 88 ILE A O 1
ATOM 735 N N . ALA A 1 89 ? 9.994 2.270 0.165 1.00 98.19 89 ALA A N 1
ATOM 736 C CA . ALA A 1 89 ? 9.007 2.697 -0.831 1.00 98.19 89 ALA A CA 1
ATOM 737 C C . ALA A 1 89 ? 9.385 4.039 -1.488 1.00 98.19 89 ALA A C 1
ATOM 739 O O . ALA A 1 89 ? 9.234 4.197 -2.697 1.00 98.19 89 ALA A O 1
ATOM 740 N N . MET A 1 90 ? 9.924 4.984 -0.710 1.00 97.81 90 MET A N 1
ATOM 741 C CA . MET A 1 90 ? 10.430 6.267 -1.208 1.00 97.81 90 MET A CA 1
ATOM 742 C C . MET A 1 90 ? 11.641 6.082 -2.134 1.00 97.81 90 MET A C 1
ATOM 744 O O . MET A 1 90 ? 11.683 6.655 -3.223 1.00 97.81 90 MET A O 1
ATOM 748 N N . ARG A 1 91 ? 12.620 5.258 -1.728 1.00 97.69 91 ARG A N 1
ATOM 749 C CA . ARG A 1 91 ? 13.854 5.006 -2.495 1.00 97.69 91 ARG A CA 1
ATOM 750 C C . ARG A 1 91 ? 13.622 4.227 -3.789 1.00 97.69 91 ARG A C 1
ATOM 752 O O . ARG A 1 91 ? 14.477 4.279 -4.668 1.00 97.69 91 ARG A O 1
ATOM 759 N N . CYS A 1 92 ? 12.474 3.569 -3.946 1.00 96.44 92 CYS A N 1
ATOM 760 C CA . CYS A 1 92 ? 12.099 2.957 -5.219 1.00 96.44 92 CYS A CA 1
ATOM 761 C C . CYS A 1 92 ? 11.900 3.990 -6.355 1.00 96.44 92 CYS A C 1
ATOM 763 O O . CYS A 1 92 ? 12.034 3.634 -7.528 1.00 96.44 92 CYS A O 1
ATOM 765 N N . GLY A 1 93 ? 11.657 5.266 -6.023 1.00 91.38 93 GLY A N 1
ATOM 766 C CA . GLY A 1 93 ? 11.673 6.391 -6.962 1.00 91.38 93 GLY A CA 1
ATOM 767 C C . GLY A 1 93 ? 10.392 6.585 -7.784 1.00 91.38 93 GLY A C 1
ATOM 768 O O . GLY A 1 93 ? 9.326 6.067 -7.452 1.00 91.38 93 GLY A O 1
ATOM 769 N N . GLN A 1 94 ? 10.524 7.355 -8.873 1.00 87.31 94 GLN A N 1
ATOM 770 C CA . GLN A 1 94 ? 9.441 7.868 -9.728 1.00 87.31 94 GLN A CA 1
ATOM 771 C C . GLN A 1 94 ? 8.459 8.772 -8.964 1.00 87.31 94 GLN A C 1
ATOM 773 O O . GLN A 1 94 ? 8.635 9.985 -8.951 1.00 87.31 94 GLN A O 1
ATOM 778 N N . ASP A 1 95 ? 7.471 8.186 -8.298 1.00 86.12 95 ASP A N 1
ATOM 779 C CA . ASP A 1 95 ? 6.402 8.870 -7.566 1.00 86.12 95 ASP A CA 1
ATOM 780 C C . ASP A 1 95 ? 6.695 8.812 -6.055 1.00 86.12 95 ASP A C 1
ATOM 782 O O . ASP A 1 95 ? 6.093 8.058 -5.279 1.00 86.12 95 ASP A O 1
ATOM 786 N N . SER A 1 96 ? 7.776 9.496 -5.667 1.00 87.56 96 SER A N 1
ATOM 787 C CA . SER A 1 96 ? 8.436 9.318 -4.368 1.00 87.56 96 SER A CA 1
ATOM 788 C C . SER A 1 96 ? 7.688 9.934 -3.187 1.00 87.56 96 SER A C 1
ATOM 790 O O . SER A 1 96 ? 8.098 9.716 -2.055 1.00 87.56 96 SER A O 1
ATOM 792 N N . ASP A 1 97 ? 6.618 10.689 -3.411 1.00 89.38 97 ASP A N 1
ATOM 793 C CA . ASP A 1 97 ? 5.708 11.191 -2.381 1.00 89.38 97 ASP A CA 1
ATOM 794 C C . ASP A 1 97 ? 4.494 10.263 -2.206 1.00 89.38 97 ASP A C 1
ATOM 796 O O . ASP A 1 97 ? 4.166 9.888 -1.071 1.00 89.38 97 ASP A O 1
ATOM 800 N N . CYS A 1 98 ? 3.868 9.808 -3.300 1.00 93.19 98 CYS A N 1
ATOM 801 C CA . CYS A 1 98 ? 2.678 8.953 -3.229 1.00 93.19 98 CYS A CA 1
ATOM 802 C C . CYS A 1 98 ? 2.983 7.544 -2.708 1.00 93.19 98 CYS A C 1
ATOM 804 O O . CYS A 1 98 ? 2.224 7.008 -1.892 1.00 93.19 98 CYS A O 1
ATOM 806 N N . ASN A 1 99 ? 4.085 6.934 -3.154 1.00 96.25 99 ASN A N 1
ATOM 807 C CA . ASN A 1 99 ? 4.450 5.563 -2.788 1.00 96.25 99 ASN A CA 1
ATOM 808 C C . ASN A 1 99 ? 4.699 5.383 -1.278 1.00 96.25 99 ASN A C 1
ATOM 810 O O . ASN A 1 99 ? 4.029 4.539 -0.670 1.00 96.25 99 ASN A O 1
ATOM 814 N N . PRO A 1 100 ? 5.581 6.164 -0.619 1.00 97.38 100 PRO A N 1
ATOM 815 C CA . PRO A 1 100 ? 5.766 6.040 0.826 1.00 97.38 100 PRO A CA 1
ATOM 816 C C . PRO A 1 100 ? 4.506 6.394 1.615 1.00 97.38 100 PRO A C 1
ATOM 818 O O . PRO A 1 100 ? 4.194 5.702 2.584 1.00 97.38 100 PRO A O 1
ATOM 821 N N . SER A 1 101 ? 3.746 7.409 1.187 1.00 96.56 101 SER A N 1
ATOM 822 C CA . SER A 1 101 ? 2.491 7.795 1.845 1.00 96.56 101 SER A CA 1
ATOM 823 C C . SER A 1 101 ? 1.457 6.665 1.801 1.00 96.56 101 SER A C 1
ATOM 825 O O . SER A 1 101 ? 0.826 6.353 2.812 1.00 96.56 101 SER A O 1
ATOM 827 N N . SER A 1 102 ? 1.326 5.993 0.654 1.00 97.44 102 SER A N 1
ATOM 828 C CA . SER A 1 102 ? 0.418 4.854 0.475 1.00 97.44 102 SER A CA 1
ATOM 829 C C . SER A 1 102 ? 0.859 3.637 1.291 1.00 97.44 102 SER A C 1
ATOM 831 O O . SER A 1 102 ? 0.037 3.022 1.973 1.00 97.44 102 SER A O 1
ATOM 833 N N . ALA A 1 103 ? 2.156 3.307 1.276 1.00 97.94 103 ALA A N 1
ATOM 834 C CA . ALA A 1 103 ? 2.702 2.192 2.051 1.00 97.94 103 ALA A CA 1
ATOM 835 C C . ALA A 1 103 ? 2.516 2.412 3.564 1.00 97.94 103 ALA A C 1
ATOM 837 O O . ALA A 1 103 ? 2.028 1.523 4.268 1.00 97.94 103 ALA A O 1
ATOM 838 N N . ALA A 1 104 ? 2.819 3.621 4.050 1.00 97.00 104 ALA A N 1
ATOM 839 C CA . ALA A 1 104 ? 2.587 4.013 5.436 1.00 97.00 104 ALA A CA 1
ATOM 840 C C . ALA A 1 104 ? 1.103 3.956 5.803 1.00 97.00 104 ALA A C 1
ATOM 842 O O . ALA A 1 104 ? 0.759 3.384 6.832 1.00 97.00 104 ALA A O 1
ATOM 843 N N . GLY A 1 105 ? 0.214 4.492 4.960 1.00 96.25 105 GLY A N 1
ATOM 844 C CA . GLY A 1 105 ? -1.229 4.491 5.205 1.00 96.25 105 GLY A CA 1
ATOM 845 C C . GLY A 1 105 ? -1.805 3.082 5.372 1.00 96.25 105 GLY A C 1
ATOM 846 O O . GLY A 1 105 ? -2.553 2.823 6.320 1.00 96.25 105 GLY A O 1
ATOM 847 N N . VAL A 1 106 ? -1.403 2.146 4.507 1.00 97.06 106 VAL A N 1
ATOM 848 C CA . VAL A 1 106 ? -1.781 0.729 4.624 1.00 97.06 106 VAL A CA 1
ATOM 849 C C . VAL A 1 106 ? -1.259 0.140 5.937 1.00 97.06 106 VAL A C 1
ATOM 851 O O . VAL A 1 106 ? -2.042 -0.403 6.719 1.00 97.06 106 VAL A O 1
ATOM 854 N N . LEU A 1 107 ? 0.038 0.286 6.226 1.00 97.69 107 LEU A N 1
ATOM 855 C CA . LEU A 1 107 ? 0.648 -0.269 7.437 1.00 97.69 107 LEU A CA 1
ATOM 856 C C . LEU A 1 107 ? 0.026 0.313 8.717 1.00 97.69 107 LEU A C 1
ATOM 858 O O . LEU A 1 107 ? -0.384 -0.442 9.601 1.00 97.69 107 LEU A O 1
ATOM 862 N N . PHE A 1 108 ? -0.123 1.635 8.797 1.00 97.06 108 PHE A N 1
ATOM 863 C CA . PHE A 1 108 ? -0.743 2.347 9.916 1.00 97.06 108 PHE A CA 1
ATOM 864 C C . PHE A 1 108 ? -2.180 1.913 10.172 1.00 97.06 108 PHE A C 1
ATOM 866 O O . PHE A 1 108 ? -2.570 1.765 11.331 1.00 97.06 108 PHE A O 1
ATOM 873 N N . THR A 1 109 ? -2.943 1.620 9.120 1.00 94.81 109 THR A N 1
ATOM 874 C CA . THR A 1 109 ? -4.297 1.073 9.262 1.00 94.81 109 THR A CA 1
ATOM 875 C C . THR A 1 109 ? -4.280 -0.290 9.958 1.00 94.81 109 THR A C 1
ATOM 877 O O . THR A 1 109 ? -5.111 -0.545 10.827 1.00 94.81 109 THR A O 1
ATOM 880 N N . THR A 1 110 ? -3.304 -1.154 9.653 1.00 94.19 110 THR A N 1
ATOM 881 C CA . THR A 1 110 ? -3.213 -2.488 10.278 1.00 94.19 110 THR A CA 1
ATOM 882 C C . THR A 1 110 ? -2.741 -2.463 11.731 1.00 94.19 110 THR A C 1
ATOM 884 O O . THR A 1 110 ? -3.183 -3.275 12.548 1.00 94.19 110 THR A O 1
ATOM 887 N N . ILE A 1 111 ? -1.858 -1.525 12.085 1.00 94.88 111 ILE A N 1
ATOM 888 C CA . ILE A 1 111 ? -1.359 -1.403 13.459 1.00 94.88 111 ILE A CA 1
ATOM 889 C C . ILE A 1 111 ? -2.252 -0.502 14.322 1.00 94.88 111 ILE A C 1
ATOM 891 O O . ILE A 1 111 ? -2.199 -0.598 15.542 1.00 94.88 111 ILE A O 1
ATOM 895 N N . GLY A 1 112 ? -3.110 0.320 13.725 1.00 94.19 112 GLY A N 1
ATOM 896 C CA . GLY A 1 112 ? -3.996 1.232 14.438 1.00 94.19 112 GLY A CA 1
ATOM 897 C C . GLY A 1 112 ? -3.276 2.448 15.031 1.00 94.19 112 GLY A C 1
ATOM 898 O O . GLY A 1 112 ? -2.106 2.399 15.413 1.00 94.19 112 GLY A O 1
ATOM 899 N N . PHE A 1 113 ? -4.015 3.554 15.154 1.00 92.88 113 PHE A N 1
ATOM 900 C CA . PHE A 1 113 ? -3.474 4.871 15.516 1.00 92.88 113 PHE A CA 1
ATOM 901 C C . PHE A 1 113 ? -2.683 4.886 16.835 1.00 92.88 113 PHE A C 1
ATOM 903 O O . PHE A 1 113 ? -1.657 5.553 16.942 1.00 92.88 113 PHE A O 1
ATOM 910 N N . SER A 1 114 ? -3.113 4.105 17.832 1.00 94.00 114 SER A N 1
ATOM 911 C CA . SER A 1 114 ? -2.449 4.038 19.140 1.00 94.00 114 SER A CA 1
ATOM 912 C C . SER A 1 114 ? -1.056 3.403 19.099 1.00 94.00 114 SER A C 1
ATOM 914 O O . SER A 1 114 ? -0.278 3.626 20.020 1.00 94.00 114 SER A O 1
ATOM 916 N N . ARG A 1 115 ? -0.74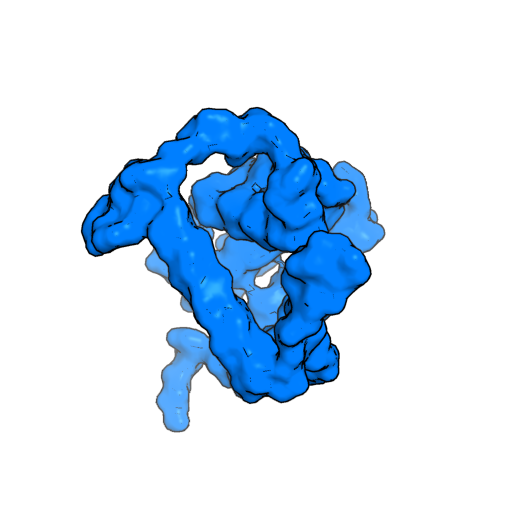3 2.596 18.074 1.00 95.44 115 ARG A N 1
ATOM 917 C CA . ARG A 1 115 ? 0.574 1.957 17.903 1.00 95.44 115 ARG A CA 1
ATOM 918 C C . ARG A 1 115 ? 1.488 2.711 16.935 1.00 95.44 115 ARG A C 1
ATOM 920 O O . ARG A 1 115 ? 2.628 2.300 16.753 1.00 95.44 115 ARG A O 1
ATOM 927 N N . ILE A 1 116 ? 1.018 3.800 16.323 1.00 95.56 116 ILE A N 1
ATOM 928 C CA . ILE A 1 116 ? 1.853 4.628 15.447 1.00 95.56 116 ILE A CA 1
ATOM 929 C C . ILE A 1 116 ? 2.894 5.371 16.306 1.00 95.56 116 ILE A C 1
ATOM 931 O O . ILE A 1 116 ? 2.497 6.060 17.257 1.00 95.56 116 ILE A O 1
ATOM 935 N N . PRO A 1 117 ? 4.202 5.275 15.981 1.00 94.81 117 PRO A N 1
ATOM 936 C CA . PRO A 1 117 ? 5.250 6.005 16.691 1.00 94.81 117 PRO A CA 1
ATOM 937 C C . PRO A 1 117 ? 5.010 7.519 16.703 1.00 94.81 117 PRO A C 1
ATOM 939 O O . PRO A 1 117 ? 4.598 8.098 15.698 1.00 94.81 117 PRO A O 1
ATOM 942 N N . GLU A 1 118 ? 5.311 8.175 17.826 1.00 95.44 118 GLU A N 1
ATOM 943 C CA . GLU A 1 118 ? 4.967 9.589 18.051 1.00 95.44 118 GLU A CA 1
ATOM 944 C C . GLU A 1 118 ? 5.566 10.546 17.015 1.00 95.44 118 GLU A C 1
ATOM 946 O O . GLU A 1 118 ? 4.904 11.488 16.586 1.00 95.44 118 GLU A O 1
ATOM 951 N N . ARG A 1 119 ? 6.773 10.245 16.519 1.00 95.50 119 ARG A N 1
ATOM 952 C CA . ARG A 1 119 ? 7.439 11.032 15.468 1.00 95.50 119 ARG A CA 1
ATOM 953 C C . ARG A 1 119 ? 6.606 11.204 14.191 1.00 95.50 119 ARG A C 1
ATOM 955 O O . ARG A 1 119 ? 6.807 12.174 13.478 1.00 95.50 119 ARG A O 1
ATOM 962 N N . PHE A 1 120 ? 5.678 10.286 13.901 1.00 94.56 120 PHE A N 1
ATOM 963 C CA . PHE A 1 120 ? 4.799 10.368 12.728 1.00 94.56 120 PHE A CA 1
ATOM 964 C C . PHE A 1 120 ? 3.492 11.130 12.997 1.00 94.56 120 PHE A C 1
ATOM 966 O O . PHE A 1 120 ? 2.676 11.279 12.092 1.00 94.56 120 PHE A O 1
ATOM 973 N N . LYS A 1 121 ? 3.263 11.582 14.235 1.00 93.38 121 LYS A N 1
ATOM 974 C CA . LYS A 1 121 ? 2.033 12.267 14.657 1.00 93.38 121 LYS A CA 1
ATOM 975 C C . LYS A 1 121 ? 2.272 13.694 15.142 1.00 93.38 121 LYS A C 1
ATOM 977 O O . LYS A 1 121 ? 1.349 14.496 15.067 1.00 93.38 121 LYS A O 1
ATOM 982 N N . ILE A 1 122 ? 3.474 14.000 15.635 1.00 94.69 122 ILE A N 1
ATOM 983 C CA . ILE A 1 122 ? 3.764 15.248 16.357 1.00 94.69 122 ILE A CA 1
ATOM 984 C C . ILE A 1 122 ? 3.478 16.521 15.543 1.00 94.69 122 ILE A C 1
ATOM 986 O O . ILE A 1 122 ? 2.966 17.487 16.095 1.00 94.69 122 ILE A O 1
ATOM 990 N N . GLU A 1 123 ? 3.705 16.488 14.228 1.00 93.69 123 GLU A N 1
ATOM 991 C CA . GLU A 1 123 ? 3.472 17.632 13.330 1.00 93.69 123 GLU A CA 1
ATOM 992 C C . GLU A 1 123 ? 2.062 17.655 12.708 1.00 93.69 123 GLU A C 1
ATOM 994 O O . GLU A 1 123 ? 1.769 18.478 11.837 1.00 93.69 123 GLU A O 1
ATOM 999 N N . LEU A 1 124 ? 1.159 16.746 13.105 1.00 91.44 124 LEU A N 1
ATOM 1000 C CA . LEU A 1 124 ? -0.200 16.727 12.564 1.00 91.44 124 LEU A CA 1
ATOM 1001 C C . LEU A 1 124 ? -0.986 17.950 13.044 1.00 91.44 124 LEU A C 1
ATOM 1003 O O . LEU A 1 124 ? -1.431 18.029 14.191 1.00 91.44 124 LEU A O 1
ATOM 1007 N N . ASN A 1 125 ? -1.240 18.876 12.123 1.00 94.12 125 ASN A N 1
ATOM 1008 C CA . ASN A 1 125 ? -2.153 19.983 12.362 1.00 94.12 125 ASN A CA 1
ATOM 1009 C C . ASN A 1 125 ? -3.614 19.514 12.241 1.00 94.12 125 ASN A C 1
ATOM 1011 O O . ASN A 1 125 ? -4.177 19.435 11.148 1.00 94.12 125 ASN A O 1
ATOM 1015 N N . TRP A 1 126 ? -4.237 19.221 13.383 1.00 94.12 126 TRP A N 1
ATOM 1016 C CA . TRP A 1 126 ? -5.602 18.689 13.467 1.00 94.12 126 TRP A CA 1
ATOM 1017 C C . TRP A 1 126 ? -6.672 19.604 12.871 1.00 94.12 126 TRP A C 1
ATOM 1019 O O . TRP A 1 126 ? -7.664 19.119 12.315 1.00 94.12 126 TRP A O 1
ATOM 1029 N N . ASP A 1 127 ? -6.471 20.913 12.991 1.00 95.69 127 ASP A N 1
ATOM 1030 C CA . ASP A 1 127 ? -7.462 21.925 12.634 1.00 95.69 127 ASP A CA 1
ATOM 1031 C C . ASP A 1 127 ? -7.056 22.718 11.377 1.00 95.69 127 ASP A C 1
ATOM 1033 O O . ASP A 1 127 ? -7.850 23.499 10.851 1.00 95.69 127 ASP A O 1
ATOM 1037 N N . GLY A 1 128 ? -5.864 22.451 10.831 1.00 94.75 128 GLY A N 1
ATOM 1038 C CA . GLY A 1 128 ? -5.411 22.958 9.540 1.00 94.75 128 GLY A CA 1
ATOM 1039 C C . GLY A 1 128 ? -6.316 22.477 8.408 1.00 94.75 128 GLY A C 1
ATOM 1040 O O . GLY A 1 128 ? -6.646 21.295 8.324 1.00 94.75 128 GLY A O 1
ATOM 1041 N N . VAL A 1 129 ? -6.733 23.404 7.547 1.00 95.69 129 VAL A N 1
ATOM 1042 C CA . VAL A 1 129 ? -7.653 23.137 6.434 1.00 95.69 129 VAL A CA 1
ATOM 1043 C C . VAL A 1 129 ? -6.856 22.776 5.182 1.00 95.69 129 VAL A C 1
ATOM 1045 O O . VAL A 1 129 ? -5.950 23.511 4.790 1.00 95.69 129 VAL A O 1
ATOM 1048 N N . PHE A 1 130 ? -7.194 21.655 4.542 1.00 93.50 130 PHE A N 1
ATOM 1049 C CA . PHE A 1 130 ? -6.563 21.245 3.288 1.00 93.50 130 PHE A CA 1
ATOM 1050 C C . PHE A 1 130 ? -6.922 22.214 2.159 1.00 93.50 130 PHE A C 1
ATOM 1052 O O . PHE A 1 130 ? -8.090 22.588 2.008 1.00 93.50 130 PHE A O 1
ATOM 1059 N N . SER A 1 131 ? -5.927 22.576 1.342 1.00 94.75 131 SER A N 1
ATOM 1060 C CA . SER A 1 131 ? -6.104 23.520 0.233 1.00 94.75 131 SER A CA 1
ATOM 1061 C C . SER A 1 131 ? -7.272 23.121 -0.668 1.00 94.75 131 SER A C 1
ATOM 1063 O O . SER A 1 131 ? -7.441 21.949 -0.995 1.00 94.75 131 SER A O 1
ATOM 1065 N N . HIS A 1 132 ? -8.073 24.108 -1.075 1.00 95.44 132 HIS A N 1
ATOM 1066 C CA . HIS A 1 132 ? -9.249 23.934 -1.936 1.00 95.44 132 HIS A CA 1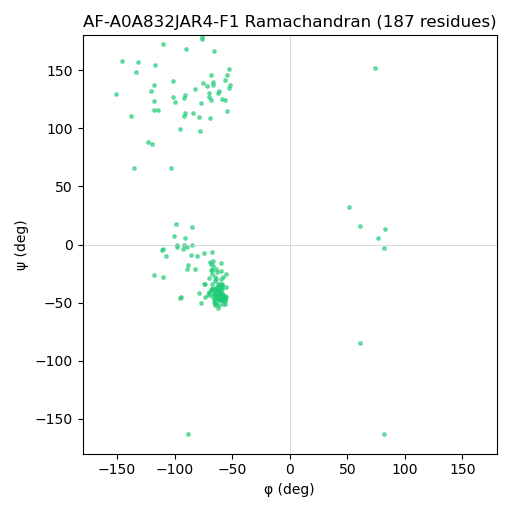
ATOM 1067 C C . HIS A 1 132 ? -10.366 23.039 -1.364 1.00 95.44 132 HIS A C 1
ATOM 1069 O O . HIS A 1 132 ? -11.266 22.643 -2.103 1.00 95.44 132 HIS A O 1
ATOM 1075 N N . THR A 1 133 ? -10.369 22.747 -0.057 1.00 94.69 133 THR A N 1
ATOM 1076 C CA . THR A 1 133 ? -11.441 21.974 0.589 1.00 94.69 133 THR A CA 1
ATOM 1077 C C . THR A 1 133 ? -11.936 22.653 1.871 1.00 94.69 133 THR A C 1
ATOM 1079 O O . THR A 1 133 ? -11.191 23.398 2.500 1.00 94.69 133 THR A O 1
ATOM 1082 N N . PRO A 1 134 ? -13.168 22.371 2.332 1.00 93.12 134 PRO A N 1
ATOM 1083 C CA . PRO A 1 134 ? -13.634 22.799 3.653 1.00 93.12 134 PRO A CA 1
ATOM 1084 C C . PRO A 1 134 ? -13.233 21.823 4.782 1.00 93.12 134 PRO A C 1
ATOM 1086 O O . PRO A 1 134 ? -13.846 21.841 5.858 1.00 93.12 134 PRO A O 1
ATOM 1089 N N . TYR A 1 135 ? -12.286 20.912 4.533 1.00 95.44 135 TYR A N 1
ATOM 1090 C CA . TYR A 1 135 ? -11.911 19.841 5.453 1.00 95.44 135 TYR A CA 1
ATOM 1091 C C . TYR A 1 135 ? -10.626 20.172 6.202 1.00 95.44 135 TYR A C 1
ATOM 1093 O O . TYR A 1 135 ? -9.594 20.435 5.594 1.00 95.44 135 TYR A O 1
ATOM 1101 N N . SER A 1 136 ? -10.690 20.089 7.530 1.00 96.88 136 SER A N 1
ATOM 1102 C CA . SER A 1 136 ? -9.514 19.873 8.371 1.00 96.88 136 SER A CA 1
ATOM 1103 C C . SER A 1 136 ? -9.268 18.382 8.584 1.00 96.88 136 SER A C 1
ATOM 1105 O O . SER A 1 136 ? -10.156 17.565 8.311 1.00 96.88 136 SER A O 1
ATOM 1107 N N . PHE A 1 137 ? -8.106 18.011 9.128 1.00 93.75 137 PHE A N 1
ATOM 1108 C CA . PHE A 1 137 ? -7.828 16.617 9.491 1.00 93.75 137 PHE A CA 1
ATOM 1109 C C . PHE A 1 137 ? -8.896 16.061 10.448 1.00 93.75 137 PHE A C 1
ATOM 1111 O O . PHE A 1 137 ? -9.467 15.001 10.193 1.00 93.75 137 PHE A O 1
ATOM 1118 N N . ARG A 1 138 ? -9.285 16.824 11.480 1.00 95.50 138 ARG A N 1
ATOM 1119 C CA . ARG A 1 138 ? -10.377 16.458 12.400 1.00 95.50 138 ARG A CA 1
ATOM 1120 C C . ARG A 1 138 ? -11.696 16.191 11.671 1.00 95.50 138 ARG A C 1
ATOM 1122 O O . ARG A 1 138 ? -12.365 15.193 11.945 1.00 95.50 138 ARG A O 1
ATOM 1129 N N . ARG A 1 139 ? -12.085 17.071 10.742 1.00 96.75 139 ARG A N 1
ATOM 1130 C CA . ARG A 1 139 ? -13.336 16.919 9.980 1.00 96.75 139 ARG A CA 1
ATOM 1131 C C . ARG A 1 139 ? -13.277 15.721 9.036 1.00 96.75 139 ARG A C 1
ATOM 1133 O O . ARG A 1 139 ? -14.279 15.024 8.884 1.00 96.75 139 ARG A O 1
ATOM 1140 N N . LEU A 1 140 ? -12.123 15.487 8.413 1.00 95.19 140 LEU A N 1
ATOM 1141 C CA . LEU A 1 140 ? -11.900 14.352 7.526 1.00 95.19 140 LEU A CA 1
ATOM 1142 C C . LEU A 1 140 ? -12.080 13.032 8.281 1.00 95.19 140 LEU A C 1
ATOM 1144 O O . LEU A 1 140 ? -12.851 12.190 7.831 1.00 95.19 140 LEU A O 1
ATOM 1148 N N . ILE A 1 141 ? -11.472 12.892 9.464 1.00 94.38 141 ILE A N 1
ATOM 1149 C CA . ILE A 1 141 ? -11.626 11.699 10.310 1.00 94.38 14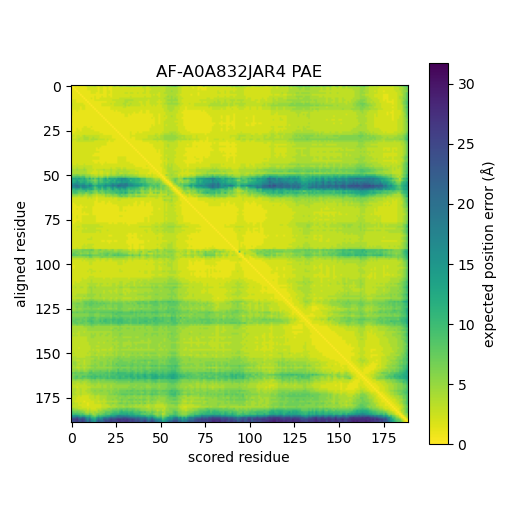1 ILE A CA 1
ATOM 1150 C C . ILE A 1 141 ? -13.097 11.458 10.676 1.00 94.38 141 ILE A C 1
ATOM 1152 O O . ILE A 1 141 ? -13.586 10.345 10.498 1.00 94.38 141 ILE A O 1
ATOM 1156 N N . ALA A 1 142 ? -13.832 12.494 11.095 1.00 96.19 142 ALA A N 1
ATOM 1157 C CA . ALA A 1 142 ? -15.256 12.366 11.421 1.00 96.19 142 ALA A CA 1
ATOM 1158 C C . ALA A 1 142 ? -16.105 11.908 10.217 1.00 96.19 142 ALA A C 1
ATOM 1160 O O . ALA A 1 142 ? -17.041 11.118 10.363 1.00 96.19 142 ALA A O 1
ATOM 1161 N N . VAL A 1 143 ? -15.782 12.378 9.007 1.00 96.44 143 VAL A N 1
ATOM 1162 C CA . VAL A 1 143 ? -16.462 11.926 7.785 1.00 96.44 143 VAL A CA 1
ATOM 1163 C C . VAL A 1 143 ? -16.082 10.494 7.423 1.00 96.44 143 VAL A C 1
ATOM 1165 O O . VAL A 1 143 ? -16.984 9.719 7.111 1.00 96.44 143 VAL A O 1
ATOM 1168 N N . CYS A 1 144 ? -14.805 10.118 7.510 1.00 95.44 144 CYS A N 1
ATOM 1169 C CA . CYS A 1 144 ? -14.367 8.740 7.290 1.00 95.44 144 CYS A CA 1
ATOM 1170 C C . CYS A 1 144 ? -15.042 7.773 8.268 1.00 95.44 144 CYS A C 1
ATOM 1172 O O . CYS A 1 144 ? -15.516 6.723 7.848 1.00 95.44 144 CYS A O 1
ATOM 1174 N N . GLU A 1 145 ? -15.167 8.143 9.545 1.00 96.00 145 GLU A N 1
ATOM 1175 C CA . GLU A 1 145 ? -15.881 7.345 10.543 1.00 96.00 145 GLU A CA 1
ATOM 1176 C C . GLU A 1 145 ? -17.362 7.182 10.175 1.00 96.00 145 GLU A C 1
ATOM 1178 O O . GLU A 1 145 ? -17.888 6.069 10.169 1.00 96.00 145 GLU A O 1
ATOM 1183 N N . ARG A 1 146 ? -18.040 8.274 9.796 1.00 97.62 146 ARG A N 1
ATOM 1184 C CA . ARG A 1 146 ? -19.438 8.220 9.345 1.00 97.62 146 ARG A CA 1
ATOM 1185 C C . ARG A 1 146 ? -19.613 7.299 8.134 1.00 97.62 146 ARG A C 1
ATOM 1187 O O . ARG A 1 146 ? -20.549 6.503 8.118 1.00 97.62 146 ARG A O 1
ATOM 1194 N N . LEU A 1 147 ? -18.727 7.398 7.142 1.00 97.38 147 LEU A N 1
ATOM 1195 C CA . LEU A 1 147 ? -18.745 6.537 5.956 1.00 97.38 147 LEU A CA 1
ATOM 1196 C C . LEU A 1 147 ? -18.476 5.076 6.329 1.00 97.38 147 LEU A C 1
ATOM 1198 O O . LEU A 1 147 ? -19.203 4.197 5.877 1.00 97.38 147 LEU A O 1
ATOM 1202 N N . ALA A 1 148 ? -17.506 4.807 7.206 1.00 95.31 148 ALA A N 1
ATOM 1203 C CA . ALA A 1 148 ? -17.223 3.459 7.689 1.00 95.31 148 ALA A CA 1
ATOM 1204 C C . ALA A 1 148 ? -18.457 2.833 8.356 1.00 95.31 148 ALA A C 1
ATOM 1206 O O . ALA A 1 148 ? -18.812 1.700 8.044 1.00 95.31 148 ALA A O 1
ATOM 1207 N N . ARG A 1 149 ? -19.176 3.583 9.203 1.00 96.81 149 ARG A N 1
ATOM 1208 C CA . ARG A 1 149 ? -20.434 3.119 9.819 1.00 96.81 149 ARG A CA 1
ATOM 1209 C C . ARG A 1 149 ? -21.499 2.772 8.775 1.00 96.81 149 ARG A C 1
ATOM 1211 O O . ARG A 1 149 ? -22.156 1.742 8.900 1.00 96.81 149 ARG A O 1
ATOM 1218 N N . GLN A 1 150 ? -21.651 3.603 7.743 1.00 97.38 150 GLN A N 1
ATOM 1219 C CA . GLN A 1 150 ? -22.591 3.351 6.644 1.00 97.38 150 GLN A CA 1
ATOM 1220 C C . GLN A 1 150 ? -22.213 2.105 5.837 1.00 97.38 150 GLN A C 1
ATOM 1222 O O . GLN A 1 150 ? -23.085 1.295 5.538 1.00 97.38 150 GLN A O 1
ATOM 1227 N N . VAL A 1 151 ? -20.926 1.922 5.528 1.00 95.69 151 VAL A N 1
ATOM 1228 C CA . VAL A 1 151 ? -20.421 0.748 4.799 1.00 95.69 151 VAL A CA 1
ATOM 1229 C C . VAL A 1 151 ? -20.595 -0.530 5.620 1.00 95.69 151 VAL A C 1
ATOM 1231 O O . VAL A 1 151 ? -21.045 -1.543 5.085 1.00 95.69 151 VAL A O 1
ATOM 1234 N N . VAL A 1 152 ? -20.308 -0.495 6.927 1.00 96.25 152 VAL A N 1
ATOM 1235 C CA . VAL A 1 152 ? -20.532 -1.651 7.810 1.00 96.25 152 VAL A CA 1
ATOM 1236 C C . VAL A 1 152 ? -22.011 -2.020 7.860 1.00 96.25 152 VAL A C 1
ATOM 1238 O O . VAL A 1 152 ? -22.342 -3.182 7.668 1.00 96.25 152 VAL A O 1
ATOM 1241 N N . ALA A 1 153 ? -22.915 -1.056 8.046 1.00 95.38 153 ALA A N 1
ATOM 1242 C CA . ALA A 1 153 ? -24.349 -1.342 8.040 1.00 95.38 153 ALA A CA 1
ATOM 1243 C C . ALA A 1 153 ? -24.839 -1.855 6.669 1.00 95.38 153 ALA A C 1
ATOM 1245 O O . ALA A 1 153 ? -25.577 -2.835 6.602 1.00 95.38 153 ALA A O 1
ATOM 1246 N N . GLY A 1 154 ? -24.397 -1.229 5.573 1.00 95.81 154 GLY A N 1
ATOM 1247 C CA . GLY A 1 154 ? -24.800 -1.581 4.207 1.00 95.81 154 GLY A CA 1
ATOM 1248 C C . GLY A 1 154 ? -24.307 -2.951 3.732 1.00 95.81 154 GLY A C 1
ATOM 1249 O O . GLY A 1 154 ? -24.953 -3.562 2.887 1.00 95.81 154 GLY A O 1
ATOM 1250 N N . SER A 1 155 ? -23.207 -3.455 4.298 1.00 94.94 155 SER A N 1
ATOM 1251 C CA . SER A 1 155 ? -22.685 -4.809 4.034 1.00 94.94 155 SER A CA 1
ATOM 1252 C C . SER A 1 155 ? -23.339 -5.895 4.902 1.00 94.94 155 SER A C 1
ATOM 1254 O O . SER A 1 155 ? -23.022 -7.072 4.763 1.00 94.94 155 SER A O 1
ATOM 1256 N N . GLY A 1 156 ? -24.271 -5.538 5.795 1.00 95.62 156 GLY A N 1
ATOM 1257 C CA . GLY A 1 156 ? -24.877 -6.476 6.751 1.00 95.62 156 GLY A CA 1
ATOM 1258 C C . GLY A 1 156 ? -24.040 -6.700 8.016 1.00 95.62 156 GLY A C 1
ATOM 1259 O O . GLY A 1 156 ? -24.297 -7.632 8.780 1.00 95.62 156 GLY A O 1
ATOM 1260 N N . GLY A 1 157 ? -23.038 -5.853 8.250 1.00 96.62 157 GLY A N 1
ATOM 1261 C CA . GLY A 1 157 ? -22.314 -5.770 9.511 1.00 96.62 157 GLY A CA 1
ATOM 1262 C C . GLY A 1 157 ? -23.102 -5.054 10.606 1.00 96.62 157 GLY A C 1
ATOM 1263 O O . GLY A 1 157 ? -24.218 -4.569 10.410 1.00 96.62 157 GLY A O 1
ATOM 1264 N N . ARG A 1 158 ? -22.506 -4.979 11.798 1.00 96.75 158 ARG A N 1
ATOM 1265 C CA . ARG A 1 158 ? -23.130 -4.350 12.972 1.00 96.75 158 ARG A CA 1
ATOM 1266 C C . ARG A 1 158 ? -22.110 -3.650 13.859 1.00 96.75 158 ARG A C 1
ATOM 1268 O O . ARG A 1 158 ? -20.923 -3.959 13.818 1.00 96.75 158 ARG A O 1
ATOM 1275 N N . ILE A 1 159 ? -22.584 -2.700 14.657 1.00 96.81 159 ILE A N 1
ATOM 1276 C CA . ILE A 1 159 ? -21.769 -1.975 15.634 1.00 96.81 159 ILE A CA 1
ATOM 1277 C C . ILE A 1 159 ? -22.280 -2.353 17.019 1.00 96.81 159 ILE A C 1
ATOM 1279 O O . ILE A 1 159 ? -23.431 -2.083 17.356 1.00 96.81 159 ILE A O 1
ATOM 1283 N N . GLU A 1 160 ? -21.429 -3.004 17.801 1.00 96.44 160 GLU A N 1
ATOM 1284 C CA . GLU A 1 160 ? -21.719 -3.437 19.168 1.00 96.44 160 GLU A CA 1
ATOM 1285 C C . GLU A 1 160 ? -20.908 -2.621 20.174 1.00 96.44 160 GLU A C 1
ATOM 1287 O O . GLU A 1 160 ? -20.035 -1.837 19.802 1.00 96.44 160 GLU A O 1
ATOM 1292 N N . ARG A 1 161 ? -21.183 -2.806 21.467 1.00 97.44 161 ARG A N 1
ATOM 1293 C CA . ARG A 1 161 ? -20.351 -2.275 22.547 1.00 97.44 161 ARG A CA 1
ATOM 1294 C C . ARG A 1 161 ? -19.786 -3.418 23.368 1.00 97.44 161 ARG A C 1
ATOM 1296 O O . ARG A 1 161 ? -20.502 -4.362 23.689 1.00 97.44 161 ARG A O 1
ATOM 1303 N N . ASP A 1 162 ? -18.513 -3.316 23.719 1.00 95.31 162 ASP A N 1
ATOM 1304 C CA . ASP A 1 162 ? -17.888 -4.253 24.643 1.00 95.31 162 ASP A CA 1
ATOM 1305 C C . ASP A 1 162 ? -18.287 -3.975 26.102 1.00 95.31 162 ASP A C 1
ATOM 1307 O O . ASP A 1 162 ? -18.958 -2.989 26.415 1.00 95.31 162 ASP A O 1
ATOM 1311 N N . ALA A 1 163 ? -17.826 -4.823 27.025 1.00 95.06 163 ALA A N 1
ATOM 1312 C CA . ALA A 1 163 ? -18.095 -4.676 28.458 1.00 95.06 163 ALA A CA 1
ATOM 1313 C C . ALA A 1 163 ? -17.576 -3.353 29.067 1.00 95.06 163 ALA A C 1
ATOM 1315 O O . ALA A 1 163 ? -17.974 -2.987 30.169 1.00 95.06 163 ALA A O 1
ATOM 1316 N N . LYS A 1 164 ? -16.686 -2.635 28.368 1.00 95.00 164 LYS A N 1
ATOM 1317 C CA . LYS A 1 164 ? -16.141 -1.327 28.763 1.00 95.00 164 LYS A CA 1
ATOM 1318 C C . LYS A 1 164 ? -16.826 -0.169 28.025 1.00 95.00 164 LYS A C 1
ATOM 1320 O O . LYS A 1 164 ? -16.371 0.967 28.122 1.00 95.00 164 LYS A O 1
ATOM 1325 N N . GLY A 1 165 ? -17.891 -0.443 27.269 1.00 94.44 165 GLY A N 1
ATOM 1326 C CA . GLY A 1 165 ? -18.645 0.541 26.499 1.00 94.44 165 GLY A CA 1
ATOM 1327 C C . GLY A 1 165 ? -17.970 0.999 25.203 1.00 94.44 165 GLY A C 1
ATOM 1328 O O . GLY A 1 165 ? -18.504 1.900 24.549 1.00 94.44 165 GLY A O 1
ATOM 1329 N N . ARG A 1 166 ? -16.833 0.407 24.809 1.00 94.25 166 ARG A N 1
ATOM 1330 C CA . ARG A 1 166 ? -16.132 0.742 23.559 1.00 94.25 166 ARG A CA 1
ATOM 1331 C C . ARG A 1 166 ? -16.874 0.137 22.382 1.00 94.25 166 ARG A C 1
ATOM 1333 O O . ARG A 1 166 ? -17.316 -1.006 22.457 1.00 94.25 166 ARG A O 1
ATOM 1340 N N . GLU A 1 167 ? -16.990 0.890 21.298 1.00 95.62 167 GLU A N 1
ATOM 1341 C CA . GLU A 1 167 ? -17.626 0.382 20.087 1.00 95.62 167 GLU A CA 1
ATOM 1342 C C . GLU A 1 167 ? -16.746 -0.660 19.388 1.00 95.62 167 GLU A C 1
ATOM 1344 O O . GLU A 1 167 ? -15.536 -0.481 19.241 1.00 95.62 167 GLU A O 1
ATOM 1349 N N . ILE A 1 168 ? -17.377 -1.742 18.940 1.00 95.62 168 ILE A N 1
ATOM 1350 C CA . ILE A 1 168 ? -16.784 -2.801 18.129 1.00 95.62 168 ILE A CA 1
ATOM 1351 C C . ILE A 1 168 ? -17.527 -2.838 16.799 1.00 95.62 168 ILE A C 1
ATOM 1353 O O . ILE A 1 168 ? -18.742 -3.020 16.754 1.00 95.62 168 ILE A O 1
ATOM 1357 N N . PHE A 1 169 ? -16.778 -2.697 15.710 1.00 95.88 169 PHE A N 1
ATOM 1358 C CA . PHE A 1 169 ? -17.294 -2.814 14.354 1.00 95.88 169 PHE A CA 1
ATOM 1359 C C . PHE A 1 169 ? -17.161 -4.274 13.921 1.00 95.88 169 PHE A C 1
ATOM 1361 O O . PHE A 1 169 ? -16.053 -4.786 13.768 1.00 95.88 169 PHE A O 1
ATOM 1368 N N . LEU A 1 170 ? -18.290 -4.948 13.737 1.00 96.06 170 LEU A N 1
ATOM 1369 C CA . LEU A 1 170 ? -18.352 -6.311 13.229 1.00 96.06 170 LEU A CA 1
ATOM 1370 C C . LEU A 1 170 ? -18.583 -6.258 11.722 1.00 96.06 170 LEU A C 1
ATOM 1372 O O . LEU A 1 170 ? -19.704 -6.048 11.255 1.00 96.06 170 LEU A O 1
ATOM 1376 N N . VAL A 1 171 ? -17.488 -6.414 10.980 1.00 95.12 171 VAL A N 1
ATOM 1377 C CA . VAL A 1 171 ? -17.463 -6.386 9.516 1.00 95.12 171 VAL A CA 1
ATOM 1378 C C . VAL A 1 171 ? -17.633 -7.814 8.988 1.00 95.12 171 VAL A C 1
ATOM 1380 O O . VAL A 1 171 ? -16.883 -8.699 9.411 1.00 95.12 171 VAL A O 1
ATOM 1383 N N . PRO A 1 172 ? -18.604 -8.074 8.098 1.00 94.06 172 PRO A N 1
ATOM 1384 C CA . PRO A 1 172 ? -18.787 -9.395 7.519 1.00 94.06 172 PRO A CA 1
ATOM 1385 C C . PRO A 1 172 ? -17.593 -9.752 6.633 1.00 94.06 172 PRO A C 1
ATOM 1387 O O . PRO A 1 172 ? -17.068 -8.920 5.893 1.00 94.06 172 PRO A O 1
ATOM 1390 N N . LEU A 1 173 ? -17.154 -11.009 6.710 1.00 91.88 173 LEU A N 1
ATOM 1391 C CA . LEU A 1 173 ? -16.109 -11.506 5.826 1.00 91.88 173 LEU A CA 1
ATOM 1392 C C . LEU A 1 173 ? -16.719 -11.826 4.461 1.00 91.88 173 LEU A C 1
ATOM 1394 O O . LEU A 1 173 ? -17.449 -12.807 4.312 1.00 91.88 173 LEU A O 1
ATOM 1398 N N . GLU A 1 174 ? -16.381 -11.022 3.463 1.00 90.25 174 GLU A N 1
ATOM 1399 C CA . GLU A 1 174 ? -16.787 -11.250 2.081 1.00 90.25 174 GLU A CA 1
ATOM 1400 C C . GLU A 1 174 ? -15.648 -11.866 1.267 1.00 90.25 174 GLU A C 1
ATOM 1402 O O . GLU A 1 174 ? -14.478 -11.506 1.412 1.00 90.25 174 GLU A O 1
ATOM 1407 N N . LYS A 1 175 ? -15.990 -12.807 0.381 1.00 93.19 175 LYS A N 1
ATOM 1408 C CA . LYS A 1 175 ? -15.035 -13.307 -0.613 1.00 93.19 175 LYS A CA 1
ATOM 1409 C C . LYS A 1 175 ? -14.772 -12.198 -1.640 1.00 93.19 175 LYS A C 1
ATOM 1411 O O . LYS A 1 175 ? -15.753 -11.670 -2.170 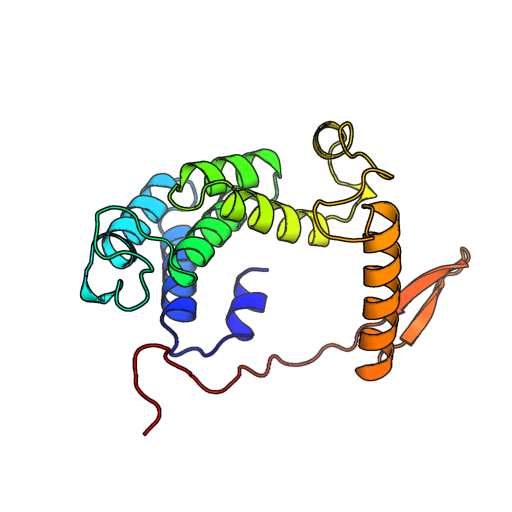1.00 93.19 175 LYS A O 1
ATOM 1416 N N . PRO A 1 176 ? -13.503 -11.882 -1.960 1.00 94.44 176 PRO A N 1
ATOM 1417 C CA . PRO A 1 176 ? -13.177 -10.920 -3.004 1.00 94.44 176 PRO A CA 1
ATOM 1418 C C . PRO A 1 176 ? -13.878 -11.247 -4.326 1.00 94.44 176 PRO A C 1
ATOM 1420 O O . PRO A 1 176 ? -13.902 -12.401 -4.757 1.00 94.44 176 PRO A O 1
ATOM 1423 N N . LYS A 1 177 ? -14.448 -10.220 -4.961 1.00 94.12 177 LYS A N 1
ATOM 1424 C CA . LYS A 1 177 ? -15.066 -10.293 -6.290 1.00 94.12 177 LYS A CA 1
ATOM 1425 C C . LYS A 1 177 ? -14.380 -9.264 -7.191 1.00 94.12 177 LYS A C 1
ATOM 1427 O O . LYS A 1 177 ? -14.828 -8.117 -7.219 1.00 94.12 177 LYS A O 1
ATOM 1432 N N . PRO A 1 178 ? -13.277 -9.632 -7.866 1.00 94.69 178 PRO A N 1
ATOM 1433 C CA . PRO A 1 178 ? -12.624 -8.750 -8.824 1.00 94.69 178 PRO A CA 1
ATOM 1434 C C . PRO A 1 178 ? -13.605 -8.258 -9.888 1.00 94.69 178 PRO A C 1
ATOM 1436 O O . PRO A 1 178 ? -14.503 -8.994 -10.302 1.00 94.69 178 PRO A O 1
ATOM 1439 N N . SER A 1 179 ? -13.425 -7.021 -10.345 1.00 92.94 179 SER A N 1
ATOM 1440 C CA . SER A 1 179 ? -14.147 -6.518 -11.513 1.00 92.94 179 SER A CA 1
ATOM 1441 C C . SER A 1 179 ? -13.731 -7.283 -12.779 1.00 92.94 179 SER A C 1
ATOM 1443 O O . SER A 1 179 ? -12.693 -7.951 -12.784 1.00 92.94 179 SER A O 1
ATOM 1445 N N . PRO A 1 180 ? -14.479 -7.155 -13.887 1.00 94.00 180 PRO A N 1
ATOM 1446 C CA . PRO A 1 180 ? -13.949 -7.496 -15.201 1.00 94.00 180 PRO A CA 1
ATOM 1447 C C . PRO A 1 180 ? -12.616 -6.779 -15.470 1.00 94.00 180 PRO A C 1
ATOM 1449 O O . PRO A 1 180 ? -12.353 -5.697 -14.929 1.00 94.00 180 PRO A O 1
ATOM 1452 N N . LEU A 1 181 ? -11.763 -7.403 -16.284 1.00 92.75 181 LEU A N 1
ATOM 1453 C CA . LEU A 1 181 ? -10.532 -6.780 -16.755 1.00 92.75 181 LEU A CA 1
ATOM 1454 C C . LEU A 1 181 ? -10.874 -5.634 -17.708 1.00 92.75 181 LEU A C 1
ATOM 1456 O O . LEU A 1 181 ? -11.488 -5.854 -18.745 1.00 92.75 181 LEU A O 1
ATOM 1460 N N . GLU A 1 182 ? -10.376 -4.447 -17.385 1.00 88.62 182 GLU A N 1
ATOM 1461 C CA . GLU A 1 182 ? -10.454 -3.259 -18.231 1.00 88.62 182 GLU A CA 1
ATOM 1462 C C . GLU A 1 182 ? -9.033 -2.783 -18.547 1.00 88.62 182 GLU A C 1
ATOM 1464 O O . GLU A 1 182 ? -8.188 -2.675 -17.650 1.00 88.62 182 GLU A O 1
ATOM 1469 N N . GLN A 1 183 ? -8.745 -2.498 -19.818 1.00 84.88 183 GLN A N 1
ATOM 1470 C CA . GLN A 1 183 ? -7.442 -1.989 -20.251 1.00 84.88 183 GLN A CA 1
ATOM 1471 C C . GLN A 1 183 ? -7.601 -0.605 -20.869 1.00 84.88 183 GLN A C 1
ATOM 1473 O O . GLN A 1 183 ? -8.178 -0.457 -21.937 1.00 84.88 183 GLN A O 1
ATOM 1478 N N . SER A 1 184 ? -7.017 0.418 -20.247 1.00 79.06 184 SER A N 1
ATOM 1479 C CA . SER A 1 184 ? -7.186 1.810 -20.694 1.00 79.06 184 SER A CA 1
ATOM 1480 C C . SER A 1 184 ? -6.555 2.149 -22.054 1.00 79.06 184 SER A C 1
ATOM 1482 O O . SER A 1 184 ? -6.752 3.254 -22.551 1.00 79.06 184 SER A O 1
ATOM 1484 N N . TRP A 1 185 ? -5.804 1.231 -22.672 1.00 77.56 185 TRP A N 1
ATOM 1485 C CA . TRP A 1 185 ? -5.252 1.391 -24.025 1.00 77.56 185 TRP A CA 1
ATOM 1486 C C . TRP A 1 185 ? -5.945 0.518 -25.077 1.00 77.56 185 TRP A C 1
ATOM 1488 O O . TRP A 1 185 ? -5.615 0.631 -26.260 1.00 77.56 185 TRP A O 1
ATOM 1498 N N . GLU A 1 186 ? -6.807 -0.417 -24.674 1.00 74.69 186 GLU A N 1
ATOM 1499 C CA . GLU A 1 186 ? -7.634 -1.164 -25.615 1.00 74.69 186 GLU A CA 1
ATOM 1500 C C . GLU A 1 186 ? -8.925 -0.372 -25.715 1.00 74.69 186 GLU A C 1
ATOM 1502 O O . GLU A 1 186 ? -9.658 -0.238 -24.741 1.00 74.69 186 GLU A O 1
ATOM 1507 N N . ALA A 1 187 ? -9.162 0.249 -26.871 1.00 59.03 187 ALA A N 1
ATOM 1508 C CA . ALA A 1 187 ? -10.444 0.890 -27.102 1.00 59.03 187 ALA A CA 1
ATOM 1509 C C . ALA A 1 187 ? -11.533 -0.170 -26.896 1.00 59.03 187 ALA A C 1
ATOM 1511 O O . ALA A 1 187 ? -11.481 -1.227 -27.532 1.00 59.03 187 ALA A O 1
ATOM 1512 N N . VAL A 1 188 ? -12.482 0.115 -26.002 1.00 59.38 188 VAL A N 1
ATOM 1513 C CA . VAL A 1 188 ? -13.706 -0.676 -25.867 1.00 59.38 188 VAL A CA 1
ATOM 1514 C C . VAL A 1 188 ? -14.334 -0.720 -27.260 1.00 59.38 188 VAL A C 1
ATOM 1516 O O . VAL A 1 188 ? -14.641 0.330 -27.829 1.00 59.38 188 VAL A O 1
ATOM 1519 N N . ARG A 1 189 ? -14.398 -1.914 -27.852 1.00 49.12 189 ARG A N 1
ATOM 1520 C CA . ARG A 1 189 ? -15.103 -2.139 -29.117 1.00 49.12 189 ARG A CA 1
ATOM 1521 C C . ARG A 1 189 ? -16.598 -2.217 -28.873 1.00 49.12 189 ARG A C 1
ATOM 1523 O O . ARG A 1 189 ? -16.978 -2.834 -27.855 1.00 49.12 189 ARG A O 1
#

Mean predicted aligned error: 4.5 Å

Radius of gyration: 19.11 Å; Cα contacts (8 Å, |Δi|>4): 210; chains: 1; bounding box: 43×39×58 Å